Protein AF-A0A0T5P3L6-F1 (afdb_monomer_lite)

Radius of gyration: 23.15 Å; chains: 1; bounding box: 52×33×59 Å

Foldseek 3Di:
DEEEEEAPQQVVVSVVLPHPYYDYLVCLCVCQVDACVRDNALYEYEYQALLSDDLVSVVSNQVRHPPRTYWYHYAQGDTDRQPDPVSSVVVNPDHHDDDPRPDDCSDDDPPPLDDDLVLLQVLLCLLQDPVHDDLLVSQQVSCVSSVHDRPPDDSVVSQVSNCVQQVGSDNHRDPPDPGDDPDDD

pLDDT: mean 84.1, std 12.1, range [36.81, 95.44]

Structure (mmCIF, N/CA/C/O backbone):
data_AF-A0A0T5P3L6-F1
#
_entry.id   AF-A0A0T5P3L6-F1
#
loop_
_atom_site.group_PDB
_atom_site.id
_atom_site.type_symbol
_atom_site.label_atom_id
_atom_site.label_alt_id
_atom_site.label_comp_id
_atom_site.label_asym_id
_atom_site.label_entity_id
_atom_site.label_seq_id
_atom_site.pdbx_PDB_ins_code
_atom_site.Cartn_x
_atom_site.Cartn_y
_atom_site.Cartn_z
_atom_site.occupancy
_atom_site.B_iso_or_equiv
_atom_site.auth_seq_id
_atom_site.auth_comp_id
_atom_site.auth_asym_id
_atom_site.auth_atom_id
_atom_site.pdbx_PDB_model_num
ATOM 1 N N . MET A 1 1 ? -19.491 -0.332 17.779 1.00 87.69 1 MET A N 1
ATOM 2 C CA . MET A 1 1 ? -19.819 -0.760 16.398 1.00 87.69 1 MET A CA 1
ATOM 3 C C . MET A 1 1 ? -18.609 -1.461 15.791 1.00 87.69 1 MET A C 1
ATOM 5 O O . MET A 1 1 ? -17.485 -1.214 16.228 1.00 87.69 1 MET A O 1
ATOM 9 N N . LYS A 1 2 ? -18.815 -2.361 14.823 1.00 92.38 2 LYS A N 1
ATOM 10 C CA . LYS A 1 2 ? -17.726 -3.021 14.079 1.00 92.38 2 LYS A CA 1
ATOM 11 C C . LYS A 1 2 ? -17.604 -2.460 12.664 1.00 92.38 2 LYS A C 1
ATOM 13 O O . LYS A 1 2 ? -18.527 -2.583 11.863 1.00 92.38 2 LYS A O 1
ATOM 18 N N . VAL A 1 3 ? -16.448 -1.892 12.336 1.00 93.44 3 VAL A N 1
ATOM 19 C CA . VAL A 1 3 ? -16.162 -1.278 11.032 1.00 93.44 3 VAL A CA 1
ATOM 20 C C . VAL A 1 3 ? -15.101 -2.092 10.301 1.00 93.44 3 VAL A C 1
ATOM 22 O O . VAL A 1 3 ? -14.010 -2.288 10.811 1.00 93.44 3 VAL A O 1
ATOM 25 N N . GLY A 1 4 ? -15.389 -2.573 9.101 1.00 93.69 4 GLY A N 1
ATOM 26 C CA . GLY A 1 4 ? -14.445 -3.296 8.257 1.00 93.69 4 GLY A CA 1
ATOM 27 C C . GLY A 1 4 ? -13.577 -2.357 7.420 1.00 93.69 4 GLY A C 1
ATOM 28 O O . GLY A 1 4 ? -14.081 -1.402 6.835 1.00 93.69 4 GLY A O 1
ATOM 29 N N . PHE A 1 5 ? -12.290 -2.670 7.295 1.00 94.25 5 PHE A N 1
ATOM 30 C CA . PHE A 1 5 ? -11.368 -2.020 6.367 1.00 94.25 5 PHE A CA 1
ATOM 31 C C . PHE A 1 5 ? -10.631 -3.066 5.521 1.00 94.25 5 PHE A C 1
ATOM 33 O O . PHE A 1 5 ? -9.955 -3.959 6.045 1.00 94.25 5 PHE A O 1
ATOM 40 N N . GLY A 1 6 ? -10.758 -2.960 4.200 1.00 91.38 6 GLY A N 1
ATOM 41 C CA . GLY A 1 6 ? -10.146 -3.892 3.253 1.00 91.38 6 GLY A CA 1
ATOM 42 C C . GLY A 1 6 ? -10.562 -3.612 1.815 1.00 91.38 6 GLY A C 1
ATOM 43 O O . GLY A 1 6 ? -11.371 -2.729 1.554 1.00 91.38 6 GLY A O 1
ATOM 44 N N . THR A 1 7 ? -9.993 -4.333 0.855 1.00 89.50 7 THR A N 1
ATOM 45 C CA . THR A 1 7 ? -10.308 -4.111 -0.566 1.00 89.50 7 THR A CA 1
ATOM 46 C C . THR A 1 7 ? -11.731 -4.553 -0.921 1.00 89.50 7 THR A C 1
ATOM 48 O O . THR A 1 7 ? -12.414 -5.215 -0.134 1.00 89.50 7 THR A O 1
ATOM 51 N N . LYS A 1 8 ? -12.200 -4.203 -2.127 1.00 87.69 8 LYS A N 1
ATOM 52 C CA . LYS A 1 8 ? -13.551 -4.565 -2.592 1.00 87.69 8 LYS A CA 1
ATOM 53 C C . LYS A 1 8 ? -13.766 -6.080 -2.582 1.00 87.69 8 LYS A C 1
ATOM 55 O O . LYS A 1 8 ? -14.837 -6.544 -2.200 1.00 87.69 8 LYS A O 1
ATOM 60 N N . GLU A 1 9 ? -12.729 -6.838 -2.916 1.00 87.25 9 GLU A N 1
ATOM 61 C CA . GLU A 1 9 ? -12.714 -8.303 -2.924 1.00 87.25 9 GLU A CA 1
ATOM 62 C C . GLU A 1 9 ? -12.823 -8.882 -1.504 1.00 87.25 9 GLU A C 1
ATOM 64 O O . GLU A 1 9 ? -13.406 -9.943 -1.305 1.00 87.25 9 GLU A O 1
ATOM 69 N N . GLN A 1 10 ? -12.318 -8.168 -0.494 1.00 89.44 10 GLN A N 1
ATOM 70 C CA . GLN A 1 10 ? -12.342 -8.585 0.914 1.00 89.44 10 GLN A CA 1
ATOM 71 C C . GLN A 1 10 ? -13.664 -8.244 1.621 1.00 89.44 10 GLN A C 1
ATOM 73 O O . GLN A 1 10 ? -13.893 -8.681 2.752 1.00 89.44 10 GLN A O 1
ATOM 78 N N . ARG A 1 11 ? -14.551 -7.475 0.973 1.00 90.44 11 ARG A N 1
ATOM 79 C CA . ARG A 1 11 ? -15.791 -6.966 1.577 1.00 90.44 11 ARG A CA 1
ATOM 80 C C . ARG A 1 11 ? -16.675 -8.075 2.135 1.00 90.44 11 ARG A C 1
ATOM 82 O O . ARG A 1 11 ? -17.164 -7.948 3.253 1.00 90.44 11 ARG A O 1
ATOM 89 N N . ALA A 1 12 ? -16.872 -9.155 1.379 1.00 88.31 12 ALA A N 1
ATOM 90 C CA . ALA A 1 12 ? -17.705 -10.274 1.818 1.00 88.31 12 ALA A CA 1
ATOM 91 C C . ALA A 1 12 ? -17.159 -10.910 3.107 1.00 88.31 12 ALA A C 1
ATOM 93 O O . ALA A 1 12 ? -17.908 -11.113 4.060 1.00 88.31 12 ALA A O 1
ATOM 94 N N . SER A 1 13 ? -15.845 -11.139 3.179 1.00 90.69 13 SER A N 1
ATOM 95 C CA . SER A 1 13 ? -15.189 -11.709 4.359 1.00 90.69 13 SER A CA 1
ATOM 96 C C . SER A 1 13 ? -15.289 -10.799 5.585 1.00 90.69 13 SER A C 1
ATOM 98 O O . SER A 1 13 ? -15.485 -11.288 6.693 1.00 90.69 13 SER A O 1
ATOM 100 N N . LEU A 1 14 ? -15.192 -9.479 5.398 1.00 92.38 14 LEU A N 1
ATOM 101 C CA . LEU A 1 14 ? -15.343 -8.500 6.480 1.00 92.38 14 LEU A CA 1
ATOM 102 C C . LEU A 1 14 ? -16.769 -8.475 7.042 1.00 92.38 14 LEU A C 1
ATOM 104 O O . LEU A 1 14 ? -16.939 -8.452 8.259 1.00 92.38 14 LEU A O 1
ATOM 108 N N . LEU A 1 15 ? -17.784 -8.536 6.175 1.00 92.25 15 LEU A N 1
ATOM 109 C CA . LEU A 1 15 ? -19.184 -8.630 6.602 1.00 92.25 15 LEU A CA 1
ATOM 110 C C . LEU A 1 15 ? -19.449 -9.930 7.373 1.00 92.25 15 LEU A C 1
ATOM 112 O O . LEU A 1 15 ? -20.061 -9.898 8.435 1.00 92.25 15 LEU A O 1
ATOM 116 N N . VAL A 1 16 ? -18.926 -11.065 6.892 1.00 91.12 16 VAL A N 1
ATOM 117 C CA . VAL A 1 16 ? -19.024 -12.361 7.592 1.00 91.12 16 VAL A CA 1
ATOM 118 C C . VAL A 1 16 ? -18.320 -12.326 8.953 1.00 91.12 16 VAL A C 1
ATOM 120 O O . VAL A 1 16 ? -18.801 -12.924 9.911 1.00 91.12 16 VAL A O 1
ATOM 123 N N . ALA A 1 17 ? -17.220 -11.580 9.075 1.00 89.06 17 ALA A N 1
ATOM 124 C CA . ALA A 1 17 ? -16.525 -11.360 10.344 1.00 89.06 17 ALA A CA 1
ATOM 125 C C . ALA A 1 17 ? -17.272 -10.415 11.313 1.00 89.06 17 ALA A C 1
ATOM 127 O O . ALA A 1 17 ? -16.792 -10.157 12.422 1.00 89.06 17 ALA A O 1
ATOM 128 N N . GLY A 1 18 ? -18.445 -9.912 10.918 1.00 91.44 18 GLY A N 1
ATOM 129 C CA . GLY A 1 18 ? -19.315 -9.083 11.745 1.00 91.44 18 GLY A CA 1
ATOM 130 C C . GLY A 1 18 ? -19.090 -7.582 11.590 1.00 91.44 18 GLY A C 1
ATOM 131 O O . GLY A 1 18 ? -19.471 -6.839 12.489 1.00 91.44 18 GLY A O 1
ATOM 132 N N . ALA A 1 19 ? -18.462 -7.124 10.501 1.00 93.00 19 ALA A N 1
ATOM 133 C CA . ALA A 1 19 ? -18.447 -5.702 10.170 1.00 93.00 19 ALA A CA 1
ATOM 134 C C . ALA A 1 19 ? -19.851 -5.234 9.756 1.00 93.00 19 ALA A C 1
ATOM 136 O O . ALA A 1 19 ? -20.479 -5.829 8.883 1.00 93.00 19 ALA A O 1
ATOM 137 N N . GLU A 1 20 ? -20.317 -4.140 10.346 1.00 92.94 20 GLU A N 1
ATOM 138 C CA . GLU A 1 20 ? -21.600 -3.503 10.023 1.00 92.94 20 GLU A CA 1
ATOM 139 C C . GLU A 1 20 ? -21.465 -2.597 8.791 1.00 92.94 20 GLU A C 1
ATOM 141 O O . GLU A 1 20 ? -22.365 -2.503 7.957 1.00 92.94 20 GLU A O 1
ATOM 146 N N . GLN A 1 21 ? -20.296 -1.974 8.638 1.00 91.19 21 GLN A N 1
ATOM 147 C CA . GLN A 1 21 ? -19.938 -1.137 7.500 1.00 91.19 21 GLN A CA 1
ATOM 148 C C . GLN A 1 21 ? -18.528 -1.479 7.029 1.00 91.19 21 GLN A C 1
ATOM 150 O O . GLN A 1 21 ? -17.672 -1.778 7.852 1.00 91.19 21 GLN A O 1
ATOM 155 N N . VAL A 1 22 ? -18.273 -1.435 5.719 1.00 92.00 22 VAL A N 1
ATOM 156 C CA . VAL A 1 22 ? -16.956 -1.743 5.141 1.00 92.00 22 VAL A CA 1
ATOM 157 C C . VAL A 1 22 ? -16.464 -0.577 4.297 1.00 92.00 22 VAL A C 1
ATOM 159 O O . VAL A 1 22 ? -17.182 -0.131 3.403 1.00 92.00 22 VAL A O 1
ATOM 162 N N . TYR A 1 23 ? -15.233 -0.151 4.558 1.00 91.56 23 TYR A N 1
ATOM 163 C CA . TYR A 1 23 ? -14.525 0.906 3.847 1.00 91.56 23 TYR A CA 1
ATOM 164 C C . TYR A 1 23 ? -13.355 0.335 3.045 1.00 91.56 23 TYR A C 1
ATOM 166 O O . TYR A 1 23 ? -12.629 -0.548 3.517 1.00 91.56 23 TYR A O 1
ATOM 174 N N . ALA A 1 24 ? -13.171 0.860 1.837 1.00 89.81 24 ALA A N 1
ATOM 175 C CA . ALA A 1 24 ? -12.059 0.518 0.964 1.00 89.81 24 ALA A CA 1
ATOM 176 C C . ALA A 1 24 ? -10.835 1.415 1.234 1.00 89.81 24 ALA A C 1
ATOM 178 O O . ALA A 1 24 ? -10.962 2.469 1.860 1.00 89.81 24 ALA A O 1
ATOM 179 N N . PRO A 1 25 ? -9.634 1.057 0.735 1.00 88.06 25 PRO A N 1
ATOM 180 C CA . PRO A 1 25 ? -8.458 1.921 0.840 1.00 88.06 25 PRO A CA 1
ATOM 181 C C . PRO A 1 25 ? -8.662 3.336 0.276 1.00 88.06 25 PRO A C 1
ATOM 183 O O . PRO A 1 25 ? -8.084 4.282 0.806 1.00 88.06 25 PRO A O 1
ATOM 186 N N . ASP A 1 26 ? -9.514 3.496 -0.740 1.00 86.19 26 ASP A N 1
ATOM 187 C CA . ASP A 1 26 ? -9.854 4.805 -1.318 1.00 86.19 26 ASP A CA 1
ATOM 188 C C . ASP A 1 26 ? -10.640 5.698 -0.338 1.00 86.19 26 ASP A C 1
ATOM 190 O O . ASP A 1 26 ? -10.560 6.924 -0.416 1.00 86.19 26 ASP A O 1
ATOM 194 N N . ASP A 1 27 ? -11.333 5.097 0.636 1.00 86.31 27 ASP A N 1
ATOM 195 C CA . ASP A 1 27 ? -12.091 5.793 1.681 1.00 86.31 27 ASP A CA 1
ATOM 196 C C . ASP A 1 27 ? -11.218 6.160 2.897 1.00 86.31 27 ASP A C 1
ATOM 198 O O . ASP A 1 27 ? -11.667 6.843 3.820 1.00 86.31 27 ASP A O 1
ATOM 202 N N . LEU A 1 28 ? -9.948 5.740 2.920 1.00 86.38 28 LEU A N 1
ATOM 203 C CA . LEU A 1 28 ? -9.023 5.999 4.027 1.00 86.38 28 LEU A CA 1
ATOM 204 C C . LEU A 1 28 ? -8.916 7.488 4.413 1.00 86.38 28 LEU A C 1
ATOM 206 O O . LEU A 1 28 ? -8.910 7.777 5.613 1.00 86.38 28 LEU A O 1
ATOM 210 N N . PRO A 1 29 ? -8.877 8.460 3.473 1.00 84.88 29 PRO A N 1
ATOM 211 C CA . PRO A 1 29 ? -8.853 9.872 3.839 1.00 84.88 29 PRO A CA 1
ATOM 212 C C . PRO A 1 29 ? -10.062 10.299 4.674 1.00 84.88 29 PRO A C 1
ATOM 214 O O . PRO A 1 29 ? -9.916 11.174 5.521 1.00 84.88 29 PRO A O 1
ATOM 217 N N . PHE A 1 30 ? -11.235 9.695 4.460 1.00 82.56 30 PHE A N 1
ATOM 218 C CA . PHE A 1 30 ? -12.435 9.985 5.243 1.00 82.56 30 PHE A CA 1
ATOM 219 C C . PHE A 1 30 ? -12.303 9.452 6.675 1.00 82.56 30 PHE A C 1
ATOM 221 O O . PHE A 1 30 ? -12.544 10.198 7.622 1.00 82.56 30 PHE A O 1
ATOM 228 N N . LEU A 1 31 ? -11.820 8.213 6.829 1.00 82.69 31 LEU A N 1
ATOM 229 C CA . LEU A 1 31 ? -11.587 7.580 8.134 1.00 82.69 31 LEU A CA 1
ATOM 230 C C . LEU A 1 31 ? -10.576 8.346 8.995 1.00 82.69 31 LEU A C 1
ATOM 232 O O . LEU A 1 31 ? -10.747 8.452 10.206 1.00 82.69 31 LEU A O 1
ATOM 236 N N . VAL A 1 32 ? -9.523 8.875 8.367 1.00 83.75 32 VAL A N 1
ATOM 237 C CA . VAL A 1 32 ? -8.414 9.540 9.065 1.00 83.75 32 VAL A CA 1
ATOM 238 C C . VAL A 1 32 ? -8.688 11.022 9.322 1.00 83.75 32 VAL A C 1
ATOM 240 O O . VAL A 1 32 ? -8.286 11.536 10.360 1.00 83.75 32 VAL A O 1
ATOM 243 N N . LYS A 1 33 ? -9.337 11.736 8.389 1.00 79.69 33 LYS A N 1
ATOM 244 C CA . LYS A 1 33 ? -9.581 13.186 8.530 1.00 79.69 33 LYS A CA 1
ATOM 245 C C . LYS A 1 33 ? -10.788 13.521 9.396 1.00 79.69 33 LYS A C 1
ATOM 247 O O . LYS A 1 33 ? -10.830 14.618 9.944 1.00 79.69 33 LYS A O 1
ATOM 252 N N . TYR A 1 34 ? -11.753 12.611 9.501 1.00 76.00 34 TYR A N 1
ATOM 253 C CA . TYR A 1 34 ? -12.974 12.814 10.282 1.00 76.00 34 TYR A CA 1
ATOM 254 C C . TYR A 1 34 ? -13.167 11.698 11.318 1.00 76.00 34 TYR A C 1
ATOM 256 O O . TYR A 1 34 ? -14.195 11.007 11.309 1.00 76.00 34 TYR A O 1
ATOM 264 N N . PRO A 1 35 ? -12.181 11.484 12.208 1.00 66.25 35 PRO A N 1
ATOM 265 C CA . PRO A 1 35 ? -12.314 10.471 13.235 1.00 66.25 35 PRO A CA 1
ATOM 266 C C . PRO A 1 35 ? -13.403 10.911 14.236 1.00 66.25 35 PRO A C 1
ATOM 268 O O . PRO A 1 35 ? -13.593 12.102 14.478 1.00 66.25 35 PRO A O 1
ATOM 271 N N . GLY A 1 36 ? -14.206 9.968 14.730 1.00 64.56 36 GLY A N 1
ATOM 272 C CA . GLY A 1 36 ? -15.430 10.224 15.508 1.00 64.56 36 GLY A CA 1
ATOM 273 C C . GLY A 1 36 ? -16.729 10.223 14.686 1.00 64.56 36 GLY A C 1
ATOM 274 O O . GLY A 1 36 ? -17.794 9.895 15.209 1.00 64.56 36 GLY A O 1
ATOM 275 N N . LEU A 1 37 ? -16.674 10.508 13.380 1.00 72.62 37 LEU A N 1
ATOM 276 C CA . LEU A 1 37 ? -17.833 10.336 12.491 1.00 72.62 37 LEU A CA 1
ATOM 277 C C . LEU A 1 37 ? -17.908 8.908 11.952 1.00 72.62 37 LEU A C 1
ATOM 279 O O . LEU A 1 37 ? -18.964 8.279 12.036 1.00 72.62 37 LEU A O 1
ATOM 283 N N . ALA A 1 38 ? -16.785 8.410 11.429 1.00 79.62 38 ALA A N 1
ATOM 284 C CA . ALA A 1 38 ? -16.701 7.097 10.793 1.00 79.62 38 ALA A CA 1
ATOM 285 C C . ALA A 1 38 ? -16.290 5.969 11.753 1.00 79.62 38 ALA A C 1
ATOM 287 O O . ALA A 1 38 ? -16.746 4.839 11.606 1.00 79.62 38 ALA A O 1
ATOM 288 N N . ILE A 1 39 ? -15.422 6.281 12.719 1.00 86.06 39 ILE A N 1
ATOM 289 C CA . ILE A 1 39 ? -14.948 5.372 13.769 1.00 86.06 39 ILE A CA 1
ATOM 290 C C . ILE A 1 39 ? -15.011 6.154 15.075 1.00 86.06 39 ILE A C 1
ATOM 292 O O . ILE A 1 39 ? -14.382 7.207 15.182 1.00 86.06 39 ILE A O 1
ATOM 296 N N . ARG A 1 40 ? -15.801 5.674 16.030 1.00 85.44 40 ARG A N 1
ATOM 297 C CA . ARG A 1 40 ? -16.042 6.310 17.329 1.00 85.44 40 ARG A CA 1
ATOM 298 C C . ARG A 1 40 ? -15.265 5.611 18.431 1.00 85.44 40 ARG A C 1
ATOM 300 O O . ARG A 1 40 ? -14.792 4.488 18.271 1.00 85.44 40 ARG A O 1
ATOM 307 N N . ASP A 1 41 ? -15.164 6.280 19.569 1.00 85.88 41 ASP A N 1
ATOM 308 C CA . ASP A 1 41 ? -14.640 5.655 20.775 1.00 85.88 41 ASP A CA 1
ATOM 309 C C . ASP A 1 41 ? -15.463 4.407 21.152 1.00 85.88 41 ASP A C 1
ATOM 311 O O . ASP A 1 41 ? -16.692 4.405 21.044 1.00 85.88 41 ASP A O 1
ATOM 315 N N . GLY A 1 42 ? -14.779 3.328 21.538 1.00 86.25 42 GLY A N 1
ATOM 316 C CA . GLY A 1 42 ? -15.381 2.011 21.775 1.00 86.25 42 GLY A CA 1
ATOM 317 C C . GLY A 1 42 ? -15.697 1.187 20.515 1.00 86.25 42 GLY A C 1
ATOM 318 O O . GLY A 1 42 ? -16.191 0.060 20.631 1.00 86.25 42 GLY A O 1
ATOM 319 N N . ASP A 1 43 ? -15.418 1.694 19.309 1.00 91.00 43 ASP A N 1
ATOM 320 C CA . ASP A 1 43 ? -15.558 0.907 18.082 1.00 91.00 43 ASP A CA 1
ATOM 321 C C . ASP A 1 43 ? -14.402 -0.077 17.876 1.00 91.00 43 ASP A C 1
ATOM 323 O O . ASP A 1 43 ? -13.285 0.083 18.371 1.00 91.00 43 ASP A O 1
ATOM 327 N N . THR A 1 44 ? -14.681 -1.118 17.091 1.00 93.56 44 THR A N 1
ATOM 328 C CA . THR A 1 44 ? -13.678 -2.079 16.631 1.00 93.56 44 THR A CA 1
ATOM 329 C C . THR A 1 44 ? -13.504 -1.976 15.124 1.00 93.56 44 THR A C 1
ATOM 331 O O . THR A 1 44 ? -14.465 -2.158 14.376 1.00 93.56 44 THR A O 1
ATOM 334 N N . VAL A 1 45 ? -12.272 -1.754 14.667 1.00 93.88 45 VAL A N 1
ATOM 335 C CA . VAL A 1 45 ? -11.931 -1.801 13.241 1.00 93.88 45 VAL A CA 1
ATOM 336 C C . VAL A 1 45 ? -11.429 -3.197 12.882 1.00 93.88 45 VAL A C 1
ATOM 338 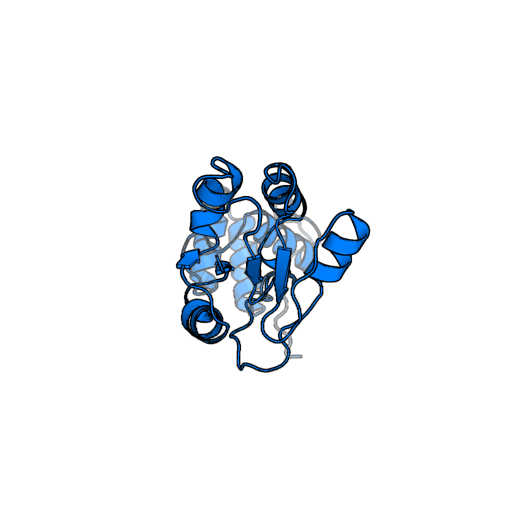O O . VAL A 1 45 ? -10.393 -3.643 13.376 1.00 93.88 45 VAL A O 1
ATOM 341 N N . ILE A 1 46 ? -12.167 -3.897 12.025 1.00 95.12 46 ILE A N 1
ATOM 342 C CA . ILE A 1 46 ? -11.862 -5.241 11.538 1.00 95.12 46 ILE A CA 1
ATOM 343 C C . ILE A 1 46 ? -11.073 -5.139 10.236 1.00 95.12 46 ILE A C 1
ATOM 345 O O . ILE A 1 46 ? -11.505 -4.516 9.270 1.00 95.12 46 ILE A O 1
ATOM 349 N N . PHE A 1 47 ? -9.939 -5.821 10.182 1.00 94.00 47 PHE A N 1
ATOM 350 C CA . PHE A 1 47 ? -9.057 -5.878 9.034 1.00 94.00 47 PHE A CA 1
ATOM 351 C C . PHE A 1 47 ? -9.010 -7.292 8.464 1.00 94.00 47 PHE A C 1
ATOM 353 O O . PHE A 1 47 ? -8.769 -8.273 9.170 1.00 94.00 47 PHE A O 1
ATOM 360 N N . ALA A 1 48 ? -9.150 -7.380 7.146 1.00 89.50 48 ALA A N 1
ATOM 361 C CA . ALA A 1 48 ? -8.735 -8.551 6.383 1.00 89.50 48 ALA A CA 1
ATOM 362 C C . ALA A 1 48 ? -7.202 -8.606 6.293 1.00 89.50 48 ALA A C 1
ATOM 364 O O . ALA A 1 48 ? -6.587 -9.654 6.475 1.00 89.50 48 ALA A O 1
ATOM 365 N N . GLN A 1 49 ? -6.590 -7.442 6.060 1.00 89.12 49 GLN A N 1
ATOM 366 C CA . GLN A 1 49 ? -5.152 -7.277 5.944 1.00 89.12 49 GLN A CA 1
ATOM 367 C C . GLN A 1 49 ? -4.713 -5.942 6.564 1.00 89.12 49 GLN A C 1
ATOM 369 O O . GLN A 1 49 ? -4.722 -4.910 5.889 1.00 89.12 49 GLN A O 1
ATOM 374 N N . PRO A 1 50 ? -4.277 -5.948 7.835 1.00 90.62 50 PRO A N 1
ATOM 375 C CA . PRO A 1 50 ? -3.811 -4.749 8.537 1.00 90.62 50 PRO A CA 1
ATOM 376 C C . PRO A 1 50 ? -2.741 -3.946 7.790 1.00 90.62 50 PRO A C 1
ATOM 378 O O . PRO A 1 50 ? -2.695 -2.721 7.868 1.00 90.62 50 PRO A O 1
ATOM 381 N N . GLY A 1 51 ? -1.881 -4.633 7.029 1.00 88.25 51 GLY A N 1
ATOM 382 C CA . GLY A 1 51 ? -0.809 -4.015 6.251 1.00 88.25 51 GLY A CA 1
ATOM 383 C C . GLY A 1 51 ? -1.269 -3.061 5.141 1.00 88.25 51 GLY A C 1
ATOM 384 O O . GLY A 1 51 ? -0.435 -2.303 4.650 1.00 88.25 51 GLY A O 1
ATOM 385 N N . LEU A 1 52 ? -2.555 -3.069 4.759 1.00 86.75 52 LEU A N 1
ATOM 386 C CA . LEU A 1 52 ? -3.135 -2.104 3.812 1.00 86.75 52 LEU A CA 1
ATOM 387 C C . LEU A 1 52 ? -3.139 -0.674 4.366 1.00 86.75 52 LEU A C 1
ATOM 389 O O . LEU A 1 52 ? -3.025 0.280 3.600 1.00 86.75 52 LEU A O 1
ATOM 393 N N . MET A 1 53 ? -3.246 -0.521 5.687 1.00 89.50 53 MET A N 1
ATOM 394 C CA . MET A 1 53 ? -3.231 0.777 6.353 1.00 89.50 53 MET A CA 1
ATOM 395 C C . MET A 1 53 ? -1.814 1.096 6.850 1.00 89.50 53 MET A C 1
ATOM 397 O O . MET A 1 53 ? -1.093 0.234 7.381 1.00 89.50 53 MET A O 1
ATOM 401 N N . LYS A 1 54 ? -1.371 2.346 6.666 1.00 89.69 54 LYS A N 1
ATOM 402 C CA . LYS A 1 54 ? -0.074 2.777 7.199 1.00 89.69 54 LYS A CA 1
ATOM 403 C C . LYS A 1 54 ? -0.164 2.900 8.713 1.00 89.69 54 LYS A C 1
ATOM 405 O O . LYS A 1 54 ? -1.203 3.250 9.261 1.00 89.69 54 LYS A O 1
ATOM 410 N N . LYS A 1 55 ? 0.970 2.688 9.386 1.00 89.62 55 LYS A N 1
ATOM 411 C CA . LYS A 1 55 ? 1.062 2.846 10.843 1.00 89.62 55 LYS A CA 1
ATOM 412 C C . LYS A 1 55 ? 0.618 4.248 11.290 1.00 89.62 55 LYS A C 1
ATOM 414 O O . LYS A 1 55 ? -0.140 4.344 12.239 1.00 89.62 55 LYS A O 1
ATOM 419 N N . SER A 1 56 ? 1.034 5.297 10.571 1.00 88.12 56 SER A N 1
ATOM 420 C CA . SER A 1 56 ? 0.639 6.686 10.852 1.00 88.12 56 SER A CA 1
ATOM 421 C C . SER A 1 56 ? -0.875 6.876 10.873 1.00 88.12 56 SER A C 1
ATOM 423 O O . SER A 1 56 ? -1.397 7.533 11.763 1.00 88.12 56 SER A O 1
ATOM 425 N N . ASP A 1 57 ? -1.570 6.259 9.920 1.00 90.06 57 ASP A N 1
ATOM 426 C CA . ASP A 1 57 ? -3.013 6.413 9.747 1.00 90.06 57 ASP A CA 1
ATOM 427 C C . ASP A 1 57 ? -3.760 5.675 10.868 1.00 90.06 57 ASP A C 1
ATOM 429 O O . ASP A 1 57 ? -4.715 6.201 11.435 1.00 90.06 57 ASP A O 1
ATOM 433 N N . MET A 1 58 ? -3.262 4.496 11.263 1.00 90.62 58 MET A N 1
ATOM 434 C CA . MET A 1 58 ? -3.762 3.767 12.433 1.00 90.62 58 MET A CA 1
ATOM 435 C C . MET A 1 58 ? -3.576 4.572 13.726 1.00 90.62 58 MET A C 1
ATOM 437 O O . MET A 1 58 ? -4.493 4.634 14.539 1.00 90.62 58 MET A O 1
ATOM 441 N N . THR A 1 59 ? -2.420 5.221 13.907 1.00 88.94 59 THR A N 1
ATOM 442 C CA . THR A 1 59 ? -2.166 6.105 15.055 1.00 88.94 59 THR A CA 1
ATOM 443 C C . THR A 1 59 ? -3.135 7.288 15.075 1.00 88.94 59 THR A C 1
ATOM 445 O O . THR A 1 59 ? -3.671 7.609 16.132 1.00 88.94 59 THR A O 1
ATOM 448 N N . SER A 1 60 ? -3.412 7.907 13.922 1.00 87.19 60 SER A N 1
ATOM 449 C CA . SER A 1 60 ? -4.396 8.991 13.825 1.00 87.19 60 SER A CA 1
ATOM 450 C C . SER A 1 60 ? -5.801 8.538 14.221 1.00 87.19 60 SER A C 1
ATOM 452 O O . SER A 1 60 ? -6.471 9.249 14.963 1.00 87.19 60 SER A O 1
ATOM 454 N N . ILE A 1 61 ? -6.229 7.343 13.802 1.00 87.56 61 ILE A N 1
ATOM 455 C CA . ILE A 1 61 ? -7.524 6.780 14.214 1.00 87.56 61 ILE A CA 1
ATOM 456 C C . ILE A 1 61 ? -7.565 6.586 15.734 1.00 87.56 61 ILE A C 1
ATOM 458 O O . ILE A 1 61 ? -8.501 7.042 16.381 1.00 87.56 61 ILE A O 1
ATOM 462 N N . LEU A 1 62 ? -6.535 5.963 16.315 1.00 87.00 62 LEU A N 1
ATOM 463 C CA . LEU A 1 62 ? -6.465 5.715 17.760 1.00 87.00 62 LEU A CA 1
ATOM 464 C C . LEU A 1 62 ? -6.456 7.004 18.591 1.00 87.00 62 LEU A C 1
ATOM 466 O O . LEU A 1 62 ? -6.987 7.013 19.696 1.00 87.00 62 LEU A O 1
ATOM 470 N N . SER A 1 63 ? -5.883 8.089 18.062 1.00 82.12 63 SER A N 1
ATOM 471 C CA . SER A 1 63 ? -5.814 9.381 18.758 1.00 82.12 63 SER A CA 1
ATOM 472 C C . SER A 1 63 ? -7.175 10.040 19.002 1.00 82.12 63 SER A C 1
ATOM 474 O O . SER A 1 63 ? -7.260 10.972 19.792 1.00 82.12 63 SER A O 1
ATOM 476 N N . ALA A 1 64 ? -8.233 9.554 18.348 1.00 75.56 64 ALA A N 1
ATOM 477 C CA . ALA A 1 64 ? -9.593 10.053 18.520 1.00 75.56 64 ALA A CA 1
ATOM 478 C C . ALA A 1 64 ? -10.404 9.320 19.601 1.00 75.56 64 ALA A C 1
ATOM 480 O O . ALA A 1 64 ? -11.574 9.639 19.802 1.00 75.56 64 ALA A O 1
ATOM 481 N N . ALA A 1 65 ? -9.819 8.326 20.274 1.00 77.44 65 ALA A N 1
ATOM 482 C CA . ALA A 1 65 ? -10.451 7.656 21.405 1.00 77.44 65 ALA A CA 1
ATOM 483 C C . ALA A 1 65 ? -10.232 8.471 22.692 1.00 77.44 65 ALA A C 1
ATOM 485 O O . ALA A 1 65 ? -9.089 8.694 23.090 1.00 77.44 65 ALA A O 1
ATOM 486 N N . GLU A 1 66 ? -11.312 8.905 23.349 1.00 65.62 66 GLU A N 1
ATOM 487 C CA . GLU A 1 66 ? -11.246 9.767 24.542 1.00 65.62 66 GLU A CA 1
ATOM 488 C C . GLU A 1 66 ? -11.334 8.995 25.876 1.00 65.62 66 GLU A C 1
ATOM 490 O O . GLU A 1 66 ? -10.988 9.552 26.918 1.00 65.62 66 GLU A O 1
ATOM 495 N N . GLY A 1 67 ? -11.718 7.708 25.885 1.00 60.03 67 GLY A N 1
ATOM 496 C CA . GLY A 1 67 ? -11.670 6.898 27.114 1.00 60.03 67 GLY A CA 1
ATOM 497 C C . GLY A 1 67 ? -12.016 5.407 27.000 1.00 60.03 67 GLY A C 1
ATOM 498 O O . GLY A 1 67 ? -11.590 4.632 27.855 1.00 60.03 67 GLY A O 1
ATOM 499 N N . GLY A 1 68 ? -12.751 4.979 25.970 1.00 60.91 68 GLY A N 1
ATOM 500 C CA . GLY A 1 68 ? -13.130 3.579 25.720 1.00 60.91 68 GLY A CA 1
ATOM 501 C C . GLY A 1 68 ? -12.103 2.776 24.912 1.00 60.91 68 GLY A C 1
ATOM 502 O O . GLY A 1 68 ? -12.035 1.554 25.039 1.00 60.91 68 GLY A O 1
ATOM 503 N N . GLY A 1 69 ? -11.273 3.463 24.129 1.00 82.25 69 GLY A N 1
ATOM 504 C CA . GLY A 1 69 ? -10.270 2.870 23.254 1.00 82.25 69 GLY A CA 1
ATOM 505 C C . GLY A 1 69 ? -10.891 2.339 21.962 1.00 82.25 69 GLY A C 1
ATOM 506 O O . GLY A 1 69 ? -11.883 1.615 21.969 1.00 82.25 69 GLY A O 1
ATOM 507 N N . ILE A 1 70 ? -10.281 2.668 20.824 1.00 89.50 70 ILE A N 1
ATOM 508 C CA . ILE A 1 70 ? -10.597 2.007 19.555 1.00 89.50 70 ILE A CA 1
ATOM 509 C C . ILE A 1 70 ? -9.803 0.700 19.502 1.00 89.50 70 ILE A C 1
ATOM 511 O O . ILE A 1 70 ? -8.575 0.696 19.628 1.00 89.50 70 ILE A O 1
ATOM 515 N N . ALA A 1 71 ? -10.501 -0.418 19.314 1.00 93.12 71 ALA A N 1
ATOM 516 C CA . ALA A 1 71 ? -9.873 -1.725 19.174 1.00 93.12 71 ALA A CA 1
ATOM 517 C C . ALA A 1 71 ? -9.632 -2.056 17.699 1.00 93.12 71 ALA A C 1
ATOM 519 O O . ALA A 1 71 ? -10.430 -1.723 16.823 1.00 93.12 71 ALA A O 1
ATOM 520 N N . PHE A 1 72 ? -8.550 -2.772 17.414 1.00 94.69 72 PHE A N 1
ATOM 521 C CA . PHE A 1 72 ? -8.284 -3.324 16.092 1.00 94.69 72 PHE A CA 1
ATOM 522 C C . PHE A 1 72 ? -8.376 -4.839 16.124 1.00 94.69 72 PHE A C 1
ATOM 524 O O . PHE A 1 72 ? -7.873 -5.489 17.033 1.00 94.69 72 PHE A O 1
ATOM 531 N N . GLN A 1 73 ? -9.013 -5.415 15.116 1.00 95.44 73 GLN A N 1
ATOM 532 C CA . GLN A 1 73 ? -9.239 -6.847 15.016 1.00 95.44 73 GLN A CA 1
ATOM 533 C C . GLN A 1 73 ? -8.780 -7.333 13.645 1.00 95.44 73 GLN A C 1
ATOM 535 O O . GLN A 1 73 ? -9.070 -6.704 12.635 1.00 95.44 73 GLN A O 1
ATOM 540 N N . VAL A 1 74 ? -8.097 -8.473 13.583 1.00 94.88 74 VAL A N 1
ATOM 541 C CA . VAL A 1 74 ? -7.914 -9.206 12.322 1.00 94.88 74 VAL A CA 1
ATOM 542 C C . VAL A 1 74 ? -8.976 -10.291 12.241 1.00 94.88 74 VAL A C 1
ATOM 544 O O . VAL A 1 74 ? -9.303 -10.901 13.255 1.00 94.88 74 VAL A O 1
ATOM 547 N N . ILE A 1 75 ? -9.514 -10.558 11.051 1.00 92.06 75 ILE A N 1
ATOM 548 C CA . ILE A 1 75 ? -10.491 -11.638 10.843 1.00 92.06 75 ILE A CA 1
ATOM 549 C C . ILE A 1 75 ? -10.006 -12.952 11.491 1.00 92.06 75 ILE A C 1
ATOM 551 O O . ILE A 1 75 ? -8.937 -13.475 11.162 1.00 92.06 75 ILE A O 1
ATOM 555 N N . GLY A 1 76 ? -10.818 -13.500 12.399 1.00 88.94 76 GLY A N 1
ATOM 556 C CA . GLY A 1 76 ? -10.516 -14.736 13.130 1.00 88.94 76 GLY A CA 1
ATOM 557 C C . GLY A 1 76 ? -9.584 -14.569 14.340 1.00 88.94 76 GLY A C 1
ATOM 558 O O . GLY A 1 76 ? -9.163 -15.571 14.913 1.00 88.94 76 GLY A O 1
ATOM 559 N N . HIS A 1 77 ? -9.257 -13.335 14.733 1.00 92.56 77 HIS A N 1
ATOM 560 C CA . HIS A 1 77 ? -8.543 -13.005 15.972 1.00 92.56 77 HIS A CA 1
ATOM 561 C C . HIS A 1 77 ? -9.426 -12.189 16.910 1.00 92.56 77 HIS A C 1
ATOM 563 O O . HIS A 1 77 ? -10.423 -11.604 16.484 1.00 92.56 77 HIS A O 1
ATOM 569 N N . GLU A 1 78 ? -9.026 -12.130 18.176 1.00 92.25 78 GLU A N 1
ATOM 570 C CA . GLU A 1 78 ? -9.647 -11.251 19.165 1.00 92.25 78 GLU A CA 1
ATOM 571 C C . GLU A 1 78 ? -9.278 -9.776 18.913 1.00 92.25 78 GLU A C 1
ATOM 573 O O . GLU A 1 78 ? -8.180 -9.499 18.417 1.00 92.25 78 GLU A O 1
ATOM 578 N N . PRO A 1 79 ? -10.167 -8.817 19.236 1.00 93.12 79 PRO A N 1
ATOM 579 C CA . PRO A 1 79 ? -9.846 -7.394 19.197 1.00 93.12 79 PRO A CA 1
ATOM 580 C C . PRO A 1 79 ? -8.709 -7.029 20.162 1.00 93.12 79 PRO A C 1
ATOM 582 O O . PRO A 1 79 ? -8.649 -7.510 21.292 1.00 93.12 79 PRO A O 1
ATOM 585 N N . VAL A 1 80 ? -7.821 -6.136 19.729 1.00 92.25 80 VAL A N 1
ATOM 586 C CA . VAL A 1 80 ? -6.652 -5.676 20.485 1.00 92.25 80 VAL A CA 1
ATOM 587 C C . VAL A 1 80 ? -6.595 -4.154 20.481 1.00 92.25 80 VAL A C 1
ATOM 589 O O . VAL A 1 80 ? -6.671 -3.517 19.429 1.00 92.25 80 VAL A O 1
ATOM 592 N N . ILE A 1 81 ? -6.387 -3.561 21.655 1.00 90.19 81 ILE A N 1
ATOM 593 C CA . ILE A 1 81 ? -6.068 -2.137 21.776 1.00 90.19 81 ILE A CA 1
ATOM 594 C C . ILE A 1 81 ? -4.567 -1.963 21.539 1.00 90.19 81 ILE A C 1
ATOM 596 O O . ILE A 1 81 ? -3.726 -2.472 22.284 1.00 90.19 81 ILE A O 1
ATOM 600 N N . CYS A 1 82 ? -4.227 -1.252 20.468 1.00 87.00 82 CYS A N 1
ATOM 601 C CA . CYS A 1 82 ? -2.843 -1.011 20.079 1.00 87.00 82 CYS A CA 1
ATOM 602 C C . CYS A 1 82 ? -2.327 0.300 20.693 1.00 87.00 82 CYS A C 1
ATOM 604 O O . CYS A 1 82 ? -2.188 1.302 20.006 1.00 87.00 82 CYS A O 1
ATOM 606 N N . ASP A 1 83 ? -2.019 0.279 21.987 1.00 84.62 83 ASP A N 1
ATOM 607 C CA . ASP A 1 83 ? -1.550 1.439 22.773 1.00 84.62 83 ASP A CA 1
ATOM 608 C C . ASP A 1 83 ? -0.095 1.878 22.510 1.00 84.62 83 ASP A C 1
ATOM 610 O O . ASP A 1 83 ? 0.402 2.823 23.121 1.00 84.62 83 ASP A O 1
ATOM 614 N N . SER A 1 84 ? 0.621 1.184 21.626 1.00 85.69 84 SER A N 1
ATOM 615 C CA . SER A 1 84 ? 2.0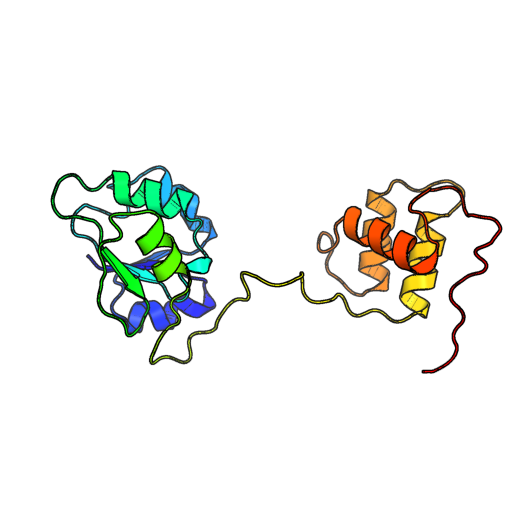39 1.424 21.376 1.00 85.69 84 SER A CA 1
ATOM 616 C C . SER A 1 84 ? 2.434 1.087 19.945 1.00 85.69 84 SER A C 1
ATOM 618 O O . SER A 1 84 ? 1.868 0.211 19.285 1.00 85.69 84 SER A O 1
ATOM 620 N N . ASP A 1 85 ? 3.490 1.750 19.481 1.00 85.81 85 ASP A N 1
ATOM 621 C CA . ASP A 1 85 ? 4.078 1.546 18.157 1.00 85.81 85 ASP A CA 1
ATOM 622 C C . ASP A 1 85 ? 4.537 0.100 17.910 1.00 85.81 85 ASP A C 1
ATOM 624 O O . ASP A 1 85 ? 4.461 -0.400 16.780 1.00 85.81 85 ASP A O 1
ATOM 628 N N . ALA A 1 86 ? 5.003 -0.577 18.962 1.00 88.06 86 ALA A N 1
ATOM 629 C CA . ALA A 1 86 ? 5.397 -1.980 18.913 1.00 88.06 86 ALA A CA 1
ATOM 630 C C . ALA A 1 86 ? 4.182 -2.883 18.657 1.00 88.06 86 ALA A C 1
ATOM 632 O O . ALA A 1 86 ? 4.204 -3.665 17.705 1.00 88.06 86 ALA A O 1
ATOM 633 N N . LYS A 1 87 ? 3.091 -2.700 19.418 1.00 89.19 87 LYS A N 1
ATOM 634 C CA . LYS A 1 87 ? 1.840 -3.447 19.219 1.00 89.19 87 LYS A CA 1
ATOM 635 C C . LYS A 1 87 ? 1.218 -3.170 17.856 1.00 89.19 87 LYS A C 1
ATOM 637 O O . LYS A 1 87 ? 0.798 -4.108 17.191 1.00 89.19 87 LYS A O 1
ATOM 642 N N . LEU A 1 88 ? 1.237 -1.922 17.380 1.00 91.31 88 LEU A N 1
ATOM 643 C CA . LEU A 1 88 ? 0.802 -1.594 16.016 1.00 91.31 88 LEU A CA 1
ATOM 644 C C . LEU A 1 88 ? 1.630 -2.335 14.961 1.00 91.31 88 LEU A C 1
ATOM 646 O O . LEU A 1 88 ? 1.092 -2.843 13.978 1.00 91.31 88 LEU A O 1
ATOM 650 N N . SER A 1 89 ? 2.947 -2.404 15.147 1.00 90.19 89 SER A N 1
ATOM 651 C CA . SER A 1 89 ? 3.839 -3.086 14.206 1.00 90.19 89 SER A CA 1
ATOM 652 C C . SER A 1 89 ? 3.616 -4.598 14.191 1.00 90.19 89 SER A C 1
ATOM 654 O O . SER A 1 89 ? 3.664 -5.208 13.123 1.00 90.19 89 SER A O 1
ATOM 656 N N . GLU A 1 90 ? 3.354 -5.193 15.352 1.00 91.69 90 GLU A N 1
ATOM 657 C CA . GLU A 1 90 ? 3.007 -6.606 15.494 1.00 91.69 90 GLU A CA 1
ATOM 658 C C . GLU A 1 90 ? 1.628 -6.910 14.899 1.00 91.69 90 GLU A C 1
ATOM 660 O O . GLU A 1 90 ? 1.505 -7.794 14.051 1.00 91.69 90 GLU A O 1
ATOM 665 N N . PHE A 1 91 ? 0.615 -6.114 15.249 1.00 93.25 91 PHE A N 1
ATOM 666 C CA . PHE A 1 91 ? -0.734 -6.205 14.698 1.00 93.25 91 PHE A CA 1
ATOM 667 C C . PHE A 1 91 ? -0.718 -6.142 13.169 1.00 93.25 91 PHE A C 1
ATOM 669 O O . PHE A 1 91 ? -1.321 -6.978 12.499 1.00 93.25 91 PHE A O 1
ATOM 676 N N . ARG A 1 92 ? 0.060 -5.215 12.590 1.00 93.25 92 ARG A N 1
ATOM 677 C CA . ARG A 1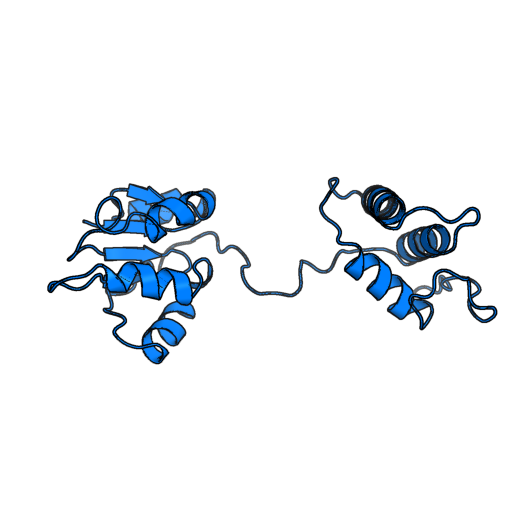 92 ? 0.179 -5.060 11.131 1.00 93.25 92 ARG A CA 1
ATOM 678 C C . ARG A 1 92 ? 0.734 -6.288 10.401 1.00 93.25 92 ARG A C 1
ATOM 680 O O . ARG A 1 92 ? 0.586 -6.379 9.183 1.00 93.25 92 ARG A O 1
ATOM 687 N N . ARG A 1 93 ? 1.378 -7.215 11.117 1.00 89.81 93 ARG A N 1
ATOM 688 C CA . ARG A 1 93 ? 1.931 -8.468 10.576 1.00 89.81 93 ARG A CA 1
ATOM 689 C C . ARG A 1 93 ? 0.988 -9.660 10.734 1.00 89.81 93 ARG A C 1
ATOM 691 O O . ARG A 1 93 ? 1.268 -10.715 10.164 1.00 89.81 93 ARG A O 1
ATOM 698 N N . GLN A 1 94 ? -0.095 -9.518 11.494 1.00 91.69 94 GLN A N 1
ATOM 699 C CA . GLN A 1 94 ? -1.058 -10.593 11.693 1.00 91.69 94 GLN A CA 1
ATOM 700 C C . GLN A 1 94 ? -1.778 -10.935 10.382 1.00 91.69 94 GLN A C 1
ATOM 702 O O . GLN A 1 94 ? -2.068 -10.070 9.553 1.00 91.69 94 GLN A O 1
ATOM 707 N N . LYS A 1 95 ? -2.059 -12.228 10.204 1.00 88.06 95 LYS A N 1
ATOM 708 C CA . LYS A 1 95 ? -2.782 -12.787 9.055 1.00 88.06 95 LYS A CA 1
ATOM 709 C C . LYS A 1 95 ? -4.122 -13.355 9.515 1.00 88.06 95 LYS A C 1
ATOM 711 O O . LYS A 1 95 ? -4.162 -13.885 10.623 1.00 88.06 95 LYS A O 1
ATOM 716 N N . PRO A 1 96 ? -5.185 -13.300 8.700 1.00 88.69 96 PRO A N 1
ATOM 717 C CA . PRO A 1 96 ? -6.482 -13.867 9.060 1.00 88.69 96 PRO A CA 1
ATOM 718 C C . PRO A 1 96 ? -6.390 -15.377 9.329 1.00 88.69 96 PRO A C 1
ATOM 720 O O . PRO A 1 96 ? -5.588 -16.067 8.702 1.00 88.69 96 PRO A O 1
ATOM 723 N N . ARG A 1 97 ? -7.176 -15.886 10.291 1.00 83.50 97 ARG A N 1
ATOM 724 C CA . ARG A 1 97 ? -7.076 -17.287 10.757 1.00 83.50 97 ARG A CA 1
ATOM 725 C C . ARG A 1 97 ? -7.977 -18.283 10.021 1.00 83.50 97 ARG A C 1
ATOM 727 O O . ARG A 1 97 ? -7.636 -19.459 10.004 1.00 83.50 97 ARG A O 1
ATOM 734 N N . THR A 1 98 ? -9.109 -17.861 9.452 1.00 64.75 98 THR A N 1
ATOM 735 C CA . THR A 1 98 ? -10.202 -18.820 9.163 1.00 64.75 98 THR A CA 1
ATOM 736 C C . THR A 1 98 ? -11.136 -18.467 8.000 1.00 64.75 98 THR A C 1
ATOM 738 O O . THR A 1 98 ? -12.222 -19.025 7.900 1.00 64.75 98 THR A O 1
ATOM 741 N N . LEU A 1 99 ? -10.739 -17.592 7.079 1.00 62.28 99 LEU A N 1
ATOM 742 C CA . LEU A 1 99 ? -11.498 -17.348 5.847 1.00 62.28 99 LEU A CA 1
ATOM 743 C C . LEU A 1 99 ? -10.535 -17.414 4.655 1.00 62.28 99 LEU A C 1
ATOM 745 O O . LEU A 1 99 ? -9.393 -16.966 4.789 1.00 62.28 99 LEU A O 1
ATOM 749 N N . ASP A 1 100 ? -10.996 -17.922 3.505 1.00 68.62 100 ASP A N 1
ATOM 750 C CA . ASP A 1 100 ? -10.355 -17.699 2.196 1.00 68.62 100 ASP A CA 1
ATOM 751 C C . ASP A 1 100 ? -10.489 -16.209 1.850 1.00 68.62 100 ASP A C 1
ATOM 753 O O . ASP A 1 100 ? -11.275 -15.780 1.007 1.00 68.62 100 ASP A O 1
ATOM 757 N N . VAL A 1 101 ? -9.782 -15.378 2.612 1.00 71.12 101 VAL A N 1
ATOM 758 C CA . VAL A 1 101 ? -9.743 -13.940 2.412 1.00 71.12 101 VAL A CA 1
ATOM 759 C C . VAL A 1 101 ? -8.811 -13.698 1.233 1.00 71.12 101 VAL A C 1
ATOM 761 O O . VAL A 1 101 ? -7.636 -14.063 1.326 1.00 71.12 101 VAL A O 1
ATOM 764 N N . PRO A 1 102 ? -9.271 -13.063 0.144 1.00 68.75 102 PRO A N 1
ATOM 765 C CA . PRO A 1 102 ? -8.377 -12.682 -0.936 1.00 68.75 102 PRO A CA 1
ATOM 766 C C . PRO A 1 102 ? -7.328 -11.710 -0.382 1.00 68.75 102 PRO A C 1
ATOM 768 O O . PRO A 1 102 ? -7.643 -10.594 0.030 1.00 68.75 102 PRO A O 1
ATOM 771 N N . VAL A 1 103 ? -6.073 -12.153 -0.304 1.00 65.00 103 VAL A N 1
ATOM 772 C CA . VAL A 1 103 ? -4.962 -11.342 0.207 1.00 65.00 103 VAL A CA 1
ATOM 773 C C . VAL A 1 103 ? -4.395 -10.524 -0.943 1.00 65.00 103 VAL A C 1
ATOM 775 O O . VAL A 1 103 ? -3.921 -11.076 -1.935 1.00 65.00 103 VAL A O 1
ATOM 778 N N . VAL A 1 104 ? -4.400 -9.202 -0.799 1.00 66.31 104 VAL A N 1
ATOM 779 C CA . VAL A 1 104 ? -3.774 -8.307 -1.774 1.00 66.31 104 VAL A CA 1
ATOM 780 C C . VAL A 1 104 ? -2.296 -8.195 -1.432 1.00 66.31 104 VAL A C 1
ATOM 782 O O . VAL A 1 104 ? -1.935 -7.921 -0.293 1.00 66.31 104 VAL A O 1
ATOM 785 N N . GLN A 1 105 ? -1.389 -8.394 -2.384 1.00 57.00 105 GLN A N 1
ATOM 786 C CA . GLN A 1 105 ? 0.035 -8.191 -2.105 1.00 57.00 105 GLN A CA 1
ATOM 787 C C . GLN A 1 105 ? 0.315 -6.700 -1.842 1.00 57.00 105 GLN A C 1
ATOM 789 O O . GLN A 1 105 ? 0.415 -5.906 -2.770 1.00 57.00 105 GLN A O 1
ATOM 794 N N . THR A 1 106 ? 0.441 -6.300 -0.570 1.00 53.97 106 THR A N 1
ATOM 795 C CA . THR A 1 106 ? 0.765 -4.909 -0.184 1.00 53.97 106 THR A CA 1
ATOM 796 C C . THR A 1 106 ? 2.259 -4.653 -0.060 1.00 53.97 106 THR A C 1
ATOM 798 O O . THR A 1 106 ? 2.700 -3.507 -0.145 1.00 53.97 106 THR A O 1
ATOM 801 N N . HIS A 1 107 ? 3.051 -5.707 0.140 1.00 42.97 107 HIS A N 1
ATOM 802 C CA . HIS A 1 107 ? 4.502 -5.643 0.235 1.00 42.97 107 HIS A CA 1
ATOM 803 C C . HIS A 1 107 ? 5.132 -6.753 -0.604 1.00 42.97 107 HIS A C 1
ATOM 805 O O . HIS A 1 107 ? 4.925 -7.939 -0.366 1.00 42.97 107 HIS A O 1
ATOM 811 N N . GLY A 1 108 ? 5.903 -6.316 -1.591 1.00 39.72 108 GLY A N 1
ATOM 812 C CA . GLY A 1 108 ? 6.632 -7.119 -2.557 1.00 39.72 108 GLY A CA 1
ATOM 813 C C . GLY A 1 108 ? 7.194 -6.173 -3.611 1.00 39.72 108 GLY A C 1
ATOM 814 O O . GLY A 1 108 ? 6.607 -5.119 -3.872 1.00 39.72 108 GLY A O 1
ATOM 815 N N . ARG A 1 109 ? 8.350 -6.508 -4.195 1.00 39.28 109 ARG A N 1
ATOM 816 C CA . ARG A 1 109 ? 8.807 -5.892 -5.451 1.00 39.28 109 ARG A CA 1
ATOM 817 C C . ARG A 1 109 ? 7.588 -5.882 -6.389 1.00 39.28 109 ARG A C 1
ATOM 819 O O . ARG A 1 109 ? 6.946 -6.934 -6.454 1.00 39.28 109 ARG A O 1
ATOM 826 N N . PRO A 1 110 ? 7.220 -4.751 -7.032 1.00 49.47 110 PRO A N 1
ATOM 827 C CA . PRO A 1 110 ? 6.118 -4.753 -7.996 1.00 49.47 110 PRO A CA 1
ATOM 828 C C . PRO A 1 110 ? 6.289 -5.977 -8.884 1.00 49.47 110 PRO A C 1
ATOM 830 O O . PRO A 1 110 ? 7.440 -6.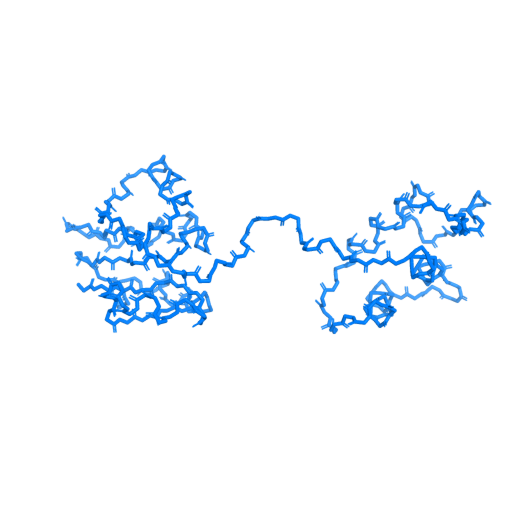259 -9.240 1.00 49.47 110 PRO A O 1
ATOM 833 N N . ALA A 1 111 ? 5.194 -6.723 -9.107 1.00 52.34 111 ALA A N 1
ATOM 834 C CA . ALA A 1 111 ? 5.197 -7.996 -9.826 1.00 52.34 111 ALA A CA 1
ATOM 835 C C . ALA A 1 111 ? 6.254 -7.921 -10.920 1.00 52.34 111 ALA A C 1
ATOM 837 O O . ALA A 1 111 ? 6.195 -6.987 -11.721 1.00 52.34 111 ALA A O 1
ATOM 838 N N . THR A 1 112 ? 7.284 -8.779 -10.847 1.00 67.50 112 THR A N 1
ATOM 839 C CA . THR A 1 112 ? 8.420 -8.709 -11.770 1.00 67.50 112 THR A CA 1
ATOM 840 C C . THR A 1 112 ? 7.834 -8.649 -13.164 1.00 67.50 112 THR A C 1
ATOM 842 O O . THR A 1 112 ? 7.236 -9.626 -13.610 1.00 67.50 112 THR A O 1
ATOM 845 N N . ILE A 1 113 ? 7.920 -7.473 -13.786 1.00 79.81 113 ILE A N 1
ATOM 846 C CA . ILE A 1 113 ? 7.364 -7.251 -15.111 1.00 79.81 113 ILE A CA 1
ATOM 847 C C . ILE A 1 113 ? 8.093 -8.244 -15.997 1.00 79.81 113 ILE A C 1
ATOM 849 O O . ILE A 1 113 ? 9.315 -8.175 -16.125 1.00 79.81 113 ILE A O 1
ATOM 853 N N . GLN A 1 114 ? 7.353 -9.235 -16.482 1.00 82.44 114 GLN A N 1
ATOM 854 C CA . GLN A 1 114 ? 7.909 -10.284 -17.314 1.00 82.44 114 GLN A CA 1
ATOM 855 C C . GLN A 1 114 ? 8.170 -9.674 -18.683 1.00 82.44 114 GLN A C 1
ATOM 857 O O . GLN A 1 114 ? 7.296 -9.032 -19.264 1.00 82.44 114 GLN A O 1
ATOM 862 N N . TYR A 1 115 ? 9.388 -9.841 -19.175 1.00 86.69 115 TYR A N 1
ATOM 863 C CA . TYR A 1 115 ? 9.784 -9.375 -20.491 1.00 86.69 115 TYR A CA 1
ATOM 864 C C . TYR A 1 115 ? 10.802 -10.343 -21.078 1.00 86.69 115 TYR A C 1
ATOM 866 O O . TYR A 1 115 ? 11.600 -10.949 -20.366 1.00 86.69 115 TYR A O 1
ATOM 874 N N . THR A 1 116 ? 10.771 -10.477 -22.394 1.00 88.81 116 THR A N 1
ATOM 875 C CA . THR A 1 116 ? 11.781 -11.202 -23.166 1.00 88.81 116 THR A CA 1
ATOM 876 C C . THR A 1 116 ? 12.983 -10.303 -23.442 1.00 88.81 116 THR A C 1
ATOM 878 O O . THR A 1 116 ? 12.855 -9.076 -23.473 1.00 88.81 116 THR A O 1
ATOM 881 N N . ASP A 1 117 ? 14.143 -10.889 -23.737 1.00 86.62 117 ASP A N 1
ATOM 882 C CA . ASP A 1 117 ? 15.323 -10.108 -24.132 1.00 86.62 117 ASP A CA 1
ATOM 883 C C . ASP A 1 117 ? 15.077 -9.277 -25.400 1.00 86.62 117 ASP A C 1
ATOM 885 O O . ASP A 1 117 ? 15.578 -8.162 -25.515 1.00 86.62 117 ASP A O 1
ATOM 889 N N . LYS A 1 118 ? 14.213 -9.749 -26.310 1.00 86.75 118 LYS A N 1
ATOM 890 C CA . LYS A 1 118 ? 13.779 -8.975 -27.486 1.00 86.75 118 LYS A CA 1
ATOM 891 C C . LYS A 1 118 ? 12.987 -7.725 -27.098 1.00 86.75 118 LYS A C 1
ATOM 893 O O . LYS A 1 118 ? 13.197 -6.661 -27.675 1.00 86.7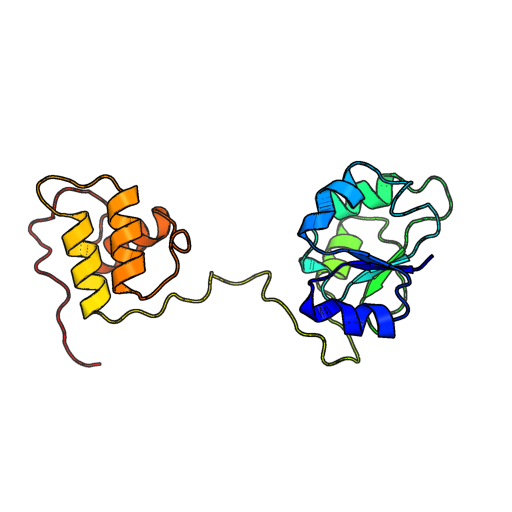5 118 LYS A O 1
ATOM 898 N N . GLN A 1 119 ? 12.088 -7.841 -26.120 1.00 90.62 119 GLN A N 1
ATOM 899 C CA . GLN A 1 119 ? 11.341 -6.693 -25.599 1.00 90.62 119 GLN A CA 1
ATOM 900 C C . GLN A 1 119 ? 12.272 -5.721 -24.868 1.00 90.62 119 GLN A C 1
ATOM 902 O O . GLN A 1 119 ? 12.166 -4.514 -25.072 1.00 90.62 119 GLN A O 1
ATOM 907 N N . ALA A 1 120 ? 13.219 -6.228 -24.076 1.00 89.31 120 ALA A N 1
ATOM 908 C CA . ALA A 1 120 ? 14.217 -5.391 -23.420 1.00 89.31 120 ALA A CA 1
ATOM 909 C C . ALA A 1 120 ? 15.091 -4.634 -24.434 1.00 89.31 120 ALA A C 1
ATOM 911 O O . ALA A 1 120 ? 15.262 -3.424 -24.295 1.00 89.31 120 ALA A O 1
ATOM 912 N N . ASP A 1 121 ? 15.580 -5.305 -25.481 1.00 89.69 121 ASP A N 1
ATOM 913 C CA . ASP A 1 121 ? 16.406 -4.690 -26.528 1.00 89.69 121 ASP A CA 1
ATOM 914 C C . ASP A 1 121 ? 15.640 -3.571 -27.247 1.00 89.69 121 ASP A C 1
ATOM 916 O O . ASP A 1 121 ? 16.158 -2.465 -27.404 1.00 89.69 121 ASP A O 1
ATOM 920 N N . ALA A 1 122 ? 14.368 -3.808 -27.590 1.00 92.12 122 ALA A N 1
ATOM 921 C CA . ALA A 1 122 ? 13.503 -2.800 -28.197 1.00 92.12 122 ALA A CA 1
ATOM 922 C C . ALA A 1 122 ? 13.317 -1.565 -27.293 1.00 92.12 122 ALA A C 1
ATOM 924 O O . ALA A 1 122 ? 13.465 -0.433 -27.756 1.00 92.12 122 ALA A O 1
ATOM 925 N N . ILE A 1 123 ? 13.062 -1.764 -25.995 1.00 93.00 123 ILE A N 1
ATOM 926 C CA . ILE A 1 123 ? 12.902 -0.666 -25.025 1.00 93.00 123 ILE A CA 1
ATOM 927 C C . ILE A 1 123 ? 14.206 0.131 -24.865 1.00 93.00 123 ILE A C 1
ATOM 929 O O . ILE A 1 123 ? 14.184 1.362 -24.791 1.00 93.00 123 ILE A O 1
ATOM 933 N N . ILE A 1 124 ? 15.356 -0.543 -24.830 1.00 92.25 124 ILE A N 1
ATOM 934 C CA . ILE A 1 124 ? 16.659 0.119 -24.686 1.00 92.25 124 ILE A CA 1
ATOM 935 C C . ILE A 1 124 ? 17.025 0.890 -25.964 1.00 92.25 124 ILE A C 1
ATOM 937 O O . ILE A 1 124 ? 17.535 2.011 -25.880 1.00 92.25 124 ILE A O 1
ATOM 941 N N . ARG A 1 125 ? 16.707 0.365 -27.156 1.00 91.56 125 ARG A N 1
ATOM 942 C CA . ARG A 1 125 ? 16.858 1.112 -28.419 1.00 91.56 125 ARG A CA 1
ATOM 943 C C . ARG A 1 125 ? 16.021 2.384 -28.425 1.00 91.56 125 ARG A C 1
ATOM 945 O O . ARG A 1 125 ? 16.516 3.429 -28.835 1.00 91.56 125 ARG A O 1
ATOM 952 N N . GLU A 1 126 ? 14.795 2.314 -27.915 1.00 92.44 126 GLU A N 1
ATOM 953 C CA . GLU A 1 126 ? 13.916 3.476 -27.761 1.00 92.44 126 GLU A CA 1
ATOM 954 C C . GLU A 1 126 ? 14.483 4.519 -26.784 1.00 92.44 126 GLU A C 1
ATOM 956 O O . GLU A 1 126 ? 14.438 5.725 -27.041 1.00 92.44 126 GLU A O 1
ATOM 961 N N . TRP A 1 127 ? 15.105 4.078 -25.687 1.00 92.62 127 TRP A N 1
ATOM 962 C CA . TRP A 1 127 ? 15.782 4.970 -24.741 1.00 92.62 127 TRP A CA 1
ATOM 963 C C . TRP A 1 127 ? 16.929 5.767 -25.387 1.00 92.62 127 TRP A C 1
ATOM 965 O O . TRP A 1 127 ? 17.090 6.969 -25.118 1.00 92.62 127 TRP A O 1
ATOM 975 N N . HIS A 1 128 ? 17.687 5.108 -26.266 1.00 90.56 128 HIS A N 1
ATOM 976 C CA . HIS A 1 128 ? 18.831 5.661 -26.991 1.00 90.56 128 HIS A CA 1
ATOM 977 C C . HIS A 1 128 ? 18.493 6.229 -28.381 1.00 90.56 128 HIS A C 1
ATOM 979 O O . HIS A 1 128 ? 19.406 6.616 -29.112 1.00 90.56 128 HIS A O 1
ATOM 985 N N . ALA A 1 129 ? 17.210 6.301 -28.753 1.00 89.31 129 ALA A N 1
ATOM 986 C CA . ALA A 1 129 ? 16.787 6.772 -30.067 1.00 89.31 129 ALA A CA 1
ATOM 987 C C . ALA A 1 129 ? 17.257 8.209 -30.356 1.00 89.31 129 ALA A C 1
ATOM 989 O O . ALA A 1 129 ? 17.306 9.071 -29.469 1.00 89.31 129 ALA A O 1
ATOM 990 N N . VAL A 1 130 ? 17.573 8.465 -31.627 1.00 85.69 130 VAL A N 1
ATOM 991 C CA . VAL A 1 130 ? 17.921 9.786 -32.159 1.00 85.69 130 VAL A CA 1
ATOM 992 C C . VAL A 1 130 ? 16.928 10.109 -33.286 1.00 85.69 130 VAL A C 1
ATOM 994 O O . VAL A 1 130 ? 16.870 9.342 -34.246 1.00 85.69 130 VAL A O 1
ATOM 997 N N . PRO A 1 131 ? 16.136 11.198 -33.194 1.00 88.00 131 PRO A N 1
ATOM 998 C CA . PRO A 1 131 ? 16.140 12.229 -32.148 1.00 88.00 131 PRO A CA 1
ATOM 999 C C . PRO A 1 131 ? 15.669 11.721 -30.772 1.00 88.00 131 PRO A C 1
ATOM 1001 O O . PRO A 1 131 ? 14.869 10.792 -30.671 1.00 88.00 131 PRO A O 1
ATOM 1004 N N . LYS A 1 132 ? 16.172 12.347 -29.696 1.00 89.44 132 LYS A N 1
ATOM 1005 C CA . LYS A 1 132 ? 15.887 11.934 -28.311 1.00 89.44 132 LYS A CA 1
ATOM 1006 C C . LYS A 1 132 ? 14.413 12.147 -27.967 1.00 89.44 132 LYS A C 1
ATOM 1008 O O . LYS A 1 132 ? 13.950 13.283 -27.920 1.00 89.44 132 LYS A O 1
ATOM 1013 N N . ARG A 1 133 ? 13.715 11.067 -27.616 1.00 87.25 133 ARG A N 1
ATOM 1014 C CA . ARG A 1 133 ? 12.334 11.127 -27.113 1.00 87.25 133 ARG A CA 1
ATOM 1015 C C . ARG A 1 133 ? 12.280 11.486 -25.620 1.00 87.25 133 ARG A C 1
ATOM 1017 O O . ARG A 1 133 ? 13.105 10.981 -24.843 1.00 87.25 133 ARG A O 1
ATOM 1024 N N . PRO A 1 134 ? 11.322 12.311 -25.164 1.00 90.56 134 PRO A N 1
ATOM 1025 C CA . PRO A 1 134 ? 11.074 12.530 -23.743 1.00 90.56 134 PRO A CA 1
ATOM 1026 C C . PRO A 1 134 ? 10.911 11.201 -22.984 1.00 90.56 134 PRO A C 1
ATOM 1028 O O . PRO A 1 134 ? 10.278 10.280 -23.497 1.00 90.56 134 PRO A O 1
ATOM 1031 N N . PRO A 1 135 ? 11.425 11.064 -21.745 1.00 88.62 135 PRO A N 1
ATOM 1032 C CA . PRO A 1 135 ? 11.312 9.815 -20.985 1.00 88.62 135 PRO A CA 1
ATOM 1033 C C . PRO A 1 135 ? 9.876 9.295 -20.832 1.00 88.62 135 PRO A C 1
ATOM 1035 O O . PRO A 1 135 ? 9.669 8.089 -20.822 1.00 88.62 135 PRO A O 1
ATOM 1038 N N . ARG A 1 136 ? 8.885 10.193 -20.752 1.00 89.62 136 ARG A N 1
ATOM 1039 C CA . ARG A 1 136 ? 7.462 9.824 -20.680 1.00 89.62 136 ARG A CA 1
ATOM 1040 C C . ARG A 1 136 ? 6.973 9.101 -21.939 1.00 89.62 136 ARG A C 1
ATOM 1042 O O . ARG A 1 136 ? 6.172 8.184 -21.831 1.00 89.62 136 ARG A O 1
ATOM 1049 N N . GLU A 1 137 ? 7.474 9.481 -23.111 1.00 90.75 137 GLU A N 1
ATOM 1050 C CA . GLU A 1 137 ? 7.131 8.810 -24.369 1.00 90.75 137 GLU A CA 1
ATOM 1051 C C . GLU A 1 137 ? 7.800 7.442 -24.466 1.00 90.75 137 GLU A C 1
ATOM 1053 O O . GLU A 1 137 ? 7.152 6.480 -24.860 1.00 90.75 137 GLU A O 1
ATOM 1058 N N . VAL A 1 138 ? 9.056 7.325 -24.021 1.00 91.88 138 VAL A N 1
ATOM 1059 C CA . VAL A 1 138 ? 9.749 6.027 -23.961 1.00 91.88 138 VAL A CA 1
ATOM 1060 C C . VAL A 1 138 ? 9.013 5.059 -23.031 1.00 91.88 138 VAL A C 1
ATOM 1062 O O . VAL A 1 138 ? 8.864 3.890 -23.366 1.00 91.88 138 VAL A O 1
ATOM 1065 N N . VAL A 1 139 ? 8.508 5.545 -21.892 1.00 92.81 139 VAL A N 1
ATOM 1066 C CA . VAL A 1 139 ? 7.681 4.747 -20.972 1.00 92.81 139 VAL A CA 1
ATOM 1067 C C . VAL A 1 139 ? 6.399 4.271 -21.655 1.00 92.81 139 VAL A C 1
ATOM 1069 O O . VAL A 1 139 ? 6.104 3.084 -21.598 1.00 92.81 139 VAL A O 1
ATOM 1072 N N . LYS A 1 140 ? 5.687 5.154 -22.365 1.00 92.00 140 LYS A N 1
ATOM 1073 C CA . LYS A 1 140 ? 4.469 4.785 -23.101 1.00 92.00 140 LYS A CA 1
ATOM 1074 C C . LYS A 1 140 ? 4.744 3.729 -24.179 1.00 92.00 140 LYS A C 1
ATOM 1076 O O . LYS A 1 140 ? 3.973 2.786 -24.339 1.00 92.00 140 LYS A O 1
ATOM 1081 N N . THR A 1 141 ? 5.857 3.856 -24.899 1.00 91.75 141 THR A N 1
ATOM 1082 C CA . THR A 1 141 ? 6.282 2.845 -25.877 1.00 91.75 141 THR A CA 1
ATOM 1083 C C . THR A 1 141 ? 6.651 1.529 -25.194 1.00 91.75 141 THR A C 1
ATOM 1085 O O . THR A 1 141 ? 6.270 0.468 -25.678 1.00 91.75 141 THR A O 1
ATOM 1088 N N . ALA A 1 142 ? 7.335 1.577 -24.048 1.00 91.94 142 ALA A N 1
ATOM 1089 C CA . ALA A 1 142 ? 7.673 0.390 -23.269 1.00 91.94 142 ALA A CA 1
ATOM 1090 C C . ALA A 1 142 ? 6.425 -0.342 -22.751 1.00 91.94 142 ALA A C 1
ATOM 1092 O O . ALA A 1 142 ? 6.372 -1.564 -22.829 1.00 91.94 142 ALA A O 1
ATOM 1093 N N . GLU A 1 143 ? 5.403 0.384 -22.294 1.00 91.81 143 GLU A N 1
ATOM 1094 C CA . GLU A 1 143 ? 4.102 -0.192 -21.926 1.00 91.81 143 GLU A CA 1
ATOM 1095 C C . GLU A 1 143 ? 3.465 -0.916 -23.117 1.00 91.81 143 GLU A C 1
ATOM 1097 O O . GLU A 1 143 ? 3.048 -2.062 -22.977 1.00 91.81 143 GLU A O 1
ATOM 1102 N N . GLY A 1 144 ? 3.496 -0.309 -24.309 1.00 90.31 144 GLY A N 1
ATOM 1103 C CA . GLY A 1 144 ? 3.018 -0.941 -25.542 1.00 90.31 144 GLY A CA 1
ATOM 1104 C C . GLY A 1 144 ? 3.792 -2.208 -25.928 1.00 90.31 144 GLY A C 1
ATOM 1105 O O . GLY A 1 144 ? 3.180 -3.218 -26.264 1.00 90.31 144 GLY A O 1
ATOM 1106 N N . ILE A 1 145 ? 5.127 -2.193 -25.831 1.00 90.75 145 ILE A N 1
ATOM 1107 C CA . ILE A 1 145 ? 5.994 -3.358 -26.115 1.00 90.75 145 ILE A CA 1
ATOM 1108 C C . ILE A 1 145 ? 5.710 -4.521 -25.151 1.00 90.75 145 ILE A C 1
ATOM 1110 O O . ILE A 1 145 ? 5.829 -5.693 -25.519 1.00 90.75 145 ILE A O 1
ATOM 1114 N N . LEU A 1 146 ? 5.354 -4.196 -23.909 1.00 88.88 146 LEU A N 1
ATOM 1115 C CA . LEU A 1 146 ? 5.107 -5.159 -22.839 1.00 88.88 146 LEU A CA 1
ATOM 1116 C C . LEU A 1 146 ? 3.633 -5.569 -22.717 1.00 88.88 146 LEU A C 1
ATOM 1118 O O . LEU A 1 146 ? 3.322 -6.431 -21.901 1.00 88.88 146 LEU A O 1
ATOM 1122 N N . GLY A 1 147 ? 2.735 -4.983 -23.517 1.00 88.06 147 GLY A N 1
ATOM 1123 C CA . GLY A 1 147 ? 1.296 -5.244 -23.438 1.00 88.06 147 GLY A CA 1
ATOM 1124 C C . GLY A 1 147 ? 0.660 -4.765 -22.127 1.00 88.06 147 GLY A C 1
ATOM 1125 O O . GLY A 1 147 ? -0.302 -5.366 -21.661 1.00 88.06 147 GLY A O 1
ATOM 1126 N N . LEU A 1 148 ? 1.217 -3.719 -21.512 1.00 86.38 148 LEU A N 1
ATOM 1127 C CA . LEU A 1 148 ? 0.746 -3.147 -20.250 1.00 86.38 148 LEU A CA 1
ATOM 1128 C C . LEU A 1 148 ? -0.211 -1.972 -20.487 1.00 86.38 148 LEU A C 1
ATOM 1130 O O . LEU A 1 148 ? -0.122 -1.264 -21.492 1.00 86.38 148 LEU A O 1
ATOM 1134 N N . GLU A 1 149 ? -1.098 -1.724 -19.522 1.00 82.88 149 GLU A N 1
ATOM 1135 C CA . GLU A 1 149 ? -1.958 -0.538 -19.529 1.00 82.88 149 GLU A CA 1
ATOM 1136 C C . GLU A 1 149 ? -1.131 0.748 -19.382 1.00 82.88 149 GLU A C 1
ATOM 1138 O O . GLU A 1 149 ? -0.101 0.777 -18.698 1.00 82.88 149 GLU A O 1
ATOM 1143 N N . THR A 1 150 ? -1.592 1.837 -20.005 1.00 80.31 150 THR A N 1
ATOM 1144 C CA . THR A 1 150 ? -0.895 3.128 -19.934 1.00 80.31 150 THR A CA 1
ATOM 1145 C C . THR A 1 150 ? -0.851 3.658 -18.500 1.00 80.31 150 THR A C 1
ATOM 1147 O O . THR A 1 150 ? -1.888 3.805 -17.860 1.00 80.31 150 THR A O 1
ATOM 1150 N N . GLY A 1 151 ? 0.340 4.010 -18.014 1.00 80.00 151 GLY A N 1
ATOM 1151 C CA . GLY A 1 151 ? 0.565 4.481 -16.644 1.00 80.00 151 GLY A CA 1
ATOM 1152 C C . GLY A 1 151 ? 0.979 3.389 -15.651 1.00 80.00 151 GLY A C 1
ATOM 1153 O O . GLY A 1 151 ? 1.193 3.691 -14.476 1.00 80.00 151 GLY A O 1
ATOM 1154 N N . THR A 1 152 ? 1.134 2.143 -16.107 1.00 83.62 152 THR A N 1
ATOM 1155 C CA . THR A 1 152 ? 1.642 1.027 -15.296 1.00 83.62 152 THR A CA 1
ATOM 1156 C C . THR A 1 152 ? 3.127 1.195 -14.958 1.00 83.62 152 THR A C 1
ATOM 1158 O O . THR A 1 152 ? 3.564 0.880 -13.846 1.00 83.62 152 THR A O 1
ATOM 1161 N N . LEU A 1 153 ? 3.934 1.691 -15.901 1.00 86.94 153 LEU A N 1
ATOM 1162 C CA . LEU A 1 153 ? 5.384 1.798 -15.757 1.00 86.94 153 LEU A CA 1
ATOM 1163 C C . LEU A 1 153 ? 5.818 3.174 -15.250 1.00 86.94 153 LEU A C 1
ATOM 1165 O O . LEU A 1 153 ? 5.339 4.228 -15.660 1.00 86.94 153 LEU A O 1
ATOM 1169 N N . LYS A 1 154 ? 6.838 3.167 -14.387 1.00 89.19 154 LYS A N 1
ATOM 1170 C CA . LYS A 1 154 ? 7.549 4.380 -13.964 1.00 89.19 154 LYS A CA 1
ATOM 1171 C C . LYS A 1 154 ? 8.806 4.568 -14.806 1.00 89.19 154 LYS A C 1
ATOM 1173 O O . LYS A 1 154 ? 9.485 3.602 -15.139 1.00 89.19 154 LYS A O 1
ATOM 1178 N N . THR A 1 155 ? 9.212 5.817 -15.030 1.00 90.25 155 THR A N 1
ATOM 1179 C CA . THR A 1 155 ? 10.486 6.139 -15.701 1.00 90.25 155 THR A CA 1
ATOM 1180 C C . THR A 1 155 ? 11.698 5.490 -15.027 1.00 90.25 155 THR A C 1
ATOM 1182 O O . THR A 1 155 ? 12.654 5.127 -15.707 1.00 90.25 155 THR A O 1
ATOM 1185 N N . SER A 1 156 ? 11.673 5.330 -13.698 1.00 88.88 156 SER A N 1
ATOM 1186 C CA . SER A 1 156 ? 12.739 4.643 -12.958 1.00 88.88 156 SER A CA 1
ATOM 1187 C C . SER A 1 156 ? 12.897 3.189 -13.398 1.00 88.88 156 SER A C 1
ATOM 1189 O O . SER A 1 156 ? 14.020 2.738 -13.551 1.00 88.88 156 SER A O 1
ATOM 1191 N N . TRP A 1 157 ? 11.798 2.495 -13.705 1.00 91.38 157 TRP A N 1
ATOM 1192 C CA . TRP A 1 157 ? 11.846 1.106 -14.154 1.00 91.38 157 TRP A CA 1
ATOM 1193 C C . TRP A 1 157 ? 12.582 0.966 -15.493 1.00 91.38 157 TRP A C 1
ATOM 1195 O O . TRP A 1 157 ? 13.457 0.117 -15.631 1.00 91.38 157 TRP A O 1
ATOM 1205 N N . VAL A 1 158 ? 12.297 1.853 -16.457 1.00 90.56 158 VAL A N 1
ATOM 1206 C CA . VAL A 1 158 ? 13.011 1.878 -17.748 1.00 90.56 158 VAL A CA 1
ATOM 1207 C C . VAL A 1 158 ? 14.494 2.193 -17.541 1.00 90.56 158 VAL A C 1
ATOM 1209 O O . VAL A 1 158 ? 15.347 1.561 -18.154 1.00 90.56 158 VAL A O 1
ATOM 1212 N N . ARG A 1 159 ? 14.833 3.129 -16.643 1.00 91.44 159 ARG A N 1
ATOM 1213 C CA . ARG A 1 159 ? 16.237 3.429 -16.310 1.00 91.44 159 ARG A CA 1
ATOM 1214 C C . ARG A 1 159 ? 16.956 2.226 -15.709 1.00 91.44 159 ARG A C 1
ATOM 1216 O O . ARG A 1 159 ? 18.088 1.964 -16.101 1.00 91.44 159 ARG A O 1
ATOM 1223 N N . ASP A 1 160 ? 16.309 1.507 -14.800 1.00 89.44 160 ASP A N 1
ATOM 1224 C CA . ASP A 1 160 ? 16.871 0.316 -14.161 1.00 89.44 160 ASP A CA 1
ATOM 1225 C C . ASP A 1 160 ? 17.080 -0.811 -15.182 1.00 89.44 160 ASP A C 1
ATOM 1227 O O . ASP A 1 160 ? 18.111 -1.481 -15.154 1.00 89.44 160 ASP A O 1
ATOM 1231 N N . LEU A 1 161 ? 16.154 -0.972 -16.138 1.00 90.44 161 LEU A N 1
ATOM 1232 C CA . LEU A 1 161 ? 16.302 -1.902 -17.259 1.00 90.44 161 LEU A CA 1
ATOM 1233 C C . LEU A 1 161 ? 17.521 -1.553 -18.126 1.00 90.44 161 LEU A C 1
ATOM 1235 O O . LEU A 1 161 ? 18.317 -2.431 -18.450 1.00 90.44 161 LEU A O 1
ATOM 1239 N N . VAL A 1 162 ? 17.695 -0.274 -18.470 1.00 90.56 162 VAL A N 1
ATOM 1240 C CA . VAL A 1 162 ? 18.850 0.182 -19.258 1.00 90.56 162 VAL A CA 1
ATOM 1241 C C . VAL A 1 162 ? 20.144 -0.040 -18.471 1.00 90.56 162 VAL A C 1
ATOM 1243 O O . VAL A 1 162 ? 21.087 -0.604 -19.012 1.00 90.56 162 VAL A O 1
ATOM 1246 N N . ILE A 1 163 ? 20.194 0.299 -17.178 1.00 89.88 163 ILE A N 1
ATOM 1247 C CA . ILE A 1 163 ? 21.372 0.034 -16.331 1.00 89.88 163 ILE A CA 1
ATOM 1248 C C . ILE A 1 163 ? 21.700 -1.461 -16.300 1.00 89.88 163 ILE A C 1
ATOM 1250 O O . ILE A 1 163 ? 22.869 -1.815 -16.423 1.00 89.88 163 ILE A O 1
ATOM 1254 N N . LYS A 1 164 ? 20.688 -2.330 -16.187 1.00 87.12 164 LYS A N 1
ATOM 1255 C CA . LYS A 1 164 ? 20.869 -3.786 -16.129 1.00 87.12 164 LYS A CA 1
ATOM 1256 C C . LYS A 1 164 ? 21.630 -4.337 -17.342 1.00 87.12 164 LYS A C 1
ATOM 1258 O O . LYS A 1 164 ? 22.474 -5.205 -17.158 1.00 87.12 164 LYS A O 1
ATOM 1263 N N . TYR A 1 165 ? 21.336 -3.856 -18.551 1.00 87.50 165 TYR A N 1
ATOM 1264 C CA . TYR A 1 165 ? 21.909 -4.403 -19.794 1.00 87.50 165 TYR A CA 1
ATOM 1265 C C . TYR A 1 165 ? 23.029 -3.551 -20.407 1.00 87.50 165 TYR A C 1
ATOM 1267 O O . TYR A 1 165 ? 23.861 -4.069 -21.144 1.00 87.50 165 TYR A O 1
ATOM 1275 N N . VAL A 1 166 ? 23.055 -2.249 -20.125 1.00 88.00 166 VAL A N 1
ATOM 1276 C CA . VAL A 1 166 ? 23.997 -1.285 -20.720 1.00 88.00 166 VAL A CA 1
ATOM 1277 C C . VAL A 1 166 ? 25.074 -0.852 -19.714 1.00 88.00 166 VAL A C 1
ATOM 1279 O O . VAL A 1 166 ? 26.144 -0.380 -20.102 1.00 88.00 166 VAL A O 1
ATOM 1282 N N . GLY A 1 167 ? 24.806 -0.996 -18.412 1.00 84.44 167 GLY A N 1
ATOM 1283 C CA . GLY A 1 167 ? 25.668 -0.536 -17.318 1.00 84.44 167 GLY A CA 1
ATOM 1284 C C . GLY A 1 167 ? 25.494 0.945 -16.960 1.00 84.44 167 GLY A C 1
ATOM 1285 O O . GLY A 1 167 ? 26.086 1.422 -15.996 1.00 84.44 167 GLY A O 1
ATOM 1286 N N . THR A 1 168 ? 24.676 1.698 -17.703 1.00 85.81 168 THR A N 1
ATOM 1287 C CA . THR A 1 168 ? 24.436 3.128 -17.462 1.00 85.81 168 THR A CA 1
ATOM 1288 C C . THR A 1 168 ? 23.057 3.558 -17.950 1.00 85.81 168 THR A C 1
ATOM 1290 O O . THR A 1 168 ? 22.606 3.110 -18.992 1.00 85.81 168 THR A O 1
ATOM 1293 N N . ALA A 1 169 ? 22.393 4.472 -17.233 1.00 86.12 169 ALA A N 1
ATOM 1294 C CA . ALA A 1 169 ? 21.128 5.083 -17.668 1.00 86.12 169 ALA A CA 1
ATOM 1295 C C . ALA A 1 169 ? 21.329 6.337 -18.542 1.00 86.12 169 ALA A C 1
ATOM 1297 O O . ALA A 1 169 ? 20.378 7.094 -18.764 1.00 86.12 169 ALA A O 1
ATOM 1298 N N . GLN A 1 170 ? 22.553 6.627 -18.993 1.00 89.38 170 GLN A N 1
ATOM 1299 C CA . GLN A 1 170 ? 22.800 7.770 -19.870 1.00 89.38 170 GLN A CA 1
ATOM 1300 C C . GLN A 1 170 ? 21.961 7.664 -21.152 1.00 89.38 170 GLN A C 1
ATOM 1302 O O . GLN A 1 170 ? 21.670 6.580 -21.644 1.00 89.38 170 GLN A O 1
ATOM 1307 N N . ARG A 1 171 ? 21.513 8.809 -21.683 1.00 85.62 171 ARG A N 1
ATOM 1308 C CA . ARG A 1 171 ? 20.698 8.843 -22.914 1.00 85.62 171 ARG A CA 1
ATOM 1309 C C . ARG A 1 171 ? 21.539 8.636 -24.172 1.00 85.62 171 ARG A C 1
ATOM 1311 O O . ARG A 1 171 ? 21.008 8.184 -25.179 1.00 85.62 171 ARG A O 1
ATOM 1318 N N . ALA A 1 172 ? 22.823 8.985 -24.126 1.00 85.62 172 ALA A N 1
ATOM 1319 C CA . ALA A 1 172 ? 23.753 8.667 -25.201 1.00 85.62 172 ALA A CA 1
ATOM 1320 C C . ALA A 1 172 ? 23.998 7.156 -25.218 1.00 85.62 172 ALA A C 1
ATOM 1322 O O . ALA A 1 172 ? 24.189 6.559 -24.159 1.00 85.62 172 ALA A O 1
ATOM 1323 N N . LYS A 1 173 ? 23.940 6.552 -26.407 1.00 84.31 173 LYS A N 1
ATOM 1324 C CA . LYS A 1 173 ? 24.269 5.141 -26.592 1.00 84.31 173 LYS A CA 1
ATOM 1325 C C . LYS A 1 173 ? 25.770 4.952 -26.329 1.00 84.31 173 LYS A C 1
ATOM 1327 O O . LYS A 1 173 ? 26.546 5.641 -26.986 1.00 84.31 173 LYS A O 1
ATOM 1332 N N . PRO A 1 174 ? 26.185 4.063 -25.416 1.00 83.62 174 PRO A N 1
ATOM 1333 C CA . PRO A 1 174 ? 27.600 3.759 -25.239 1.00 83.62 174 PRO A CA 1
ATOM 1334 C C . PRO A 1 174 ? 28.148 2.920 -26.395 1.00 83.62 174 PRO A C 1
ATOM 1336 O O . PRO A 1 174 ? 27.443 2.052 -26.916 1.00 83.62 174 PRO A O 1
ATOM 1339 N N . ASP A 1 175 ? 29.415 3.132 -26.746 1.00 81.19 175 ASP A N 1
ATOM 1340 C CA . ASP A 1 175 ? 30.072 2.440 -27.865 1.00 81.19 175 ASP A CA 1
ATOM 1341 C C . ASP A 1 175 ? 30.198 0.927 -27.634 1.00 81.19 175 ASP A C 1
ATOM 1343 O O . ASP A 1 175 ? 30.177 0.143 -28.580 1.00 81.19 175 ASP A O 1
ATOM 1347 N N . HIS A 1 176 ? 30.268 0.501 -26.368 1.00 79.06 176 HIS A N 1
ATOM 1348 C CA . HIS A 1 176 ? 30.375 -0.909 -25.987 1.00 79.06 176 HIS A CA 1
ATOM 1349 C C . HIS A 1 176 ? 29.050 -1.680 -26.055 1.00 79.06 176 HIS A C 1
ATOM 1351 O O . HIS A 1 176 ? 29.057 -2.900 -25.906 1.00 79.06 176 HIS A O 1
ATOM 1357 N N . TRP A 1 177 ? 27.909 -1.011 -26.258 1.00 82.38 177 TRP A N 1
ATOM 1358 C CA . TRP A 1 177 ? 26.604 -1.676 -26.297 1.00 82.38 177 TRP A CA 1
ATOM 1359 C C . TRP A 1 177 ? 26.120 -1.906 -27.738 1.00 82.38 177 TRP A C 1
ATOM 1361 O O . TRP A 1 177 ? 25.732 -0.974 -28.450 1.00 82.38 177 TRP A O 1
ATOM 1371 N N . ALA A 1 178 ? 26.098 -3.171 -28.170 1.00 80.50 178 ALA A N 1
ATOM 1372 C CA . ALA A 1 178 ? 25.659 -3.587 -29.510 1.00 80.50 178 ALA A CA 1
ATOM 1373 C C . ALA A 1 178 ? 24.211 -4.124 -29.567 1.00 80.50 178 ALA A C 1
ATOM 1375 O O . ALA A 1 178 ? 23.694 -4.385 -30.654 1.00 80.50 178 ALA A O 1
ATOM 1376 N N . GLY A 1 179 ? 23.544 -4.239 -28.417 1.00 81.12 179 GLY A N 1
ATOM 1377 C CA . GLY A 1 179 ? 22.254 -4.914 -28.259 1.00 81.12 179 GLY A CA 1
ATOM 1378 C C . GLY A 1 179 ? 22.344 -6.048 -27.239 1.00 81.12 179 GLY A C 1
ATOM 1379 O O . GLY A 1 179 ? 23.422 -6.335 -26.718 1.00 81.12 179 GLY A O 1
ATOM 1380 N N . ILE A 1 180 ? 21.213 -6.678 -26.933 1.00 82.12 180 ILE A N 1
ATOM 1381 C CA . ILE A 1 180 ? 21.178 -7.878 -26.085 1.00 82.12 180 ILE A CA 1
ATOM 1382 C C . ILE A 1 180 ? 21.377 -9.117 -26.969 1.00 82.12 180 ILE A C 1
ATOM 1384 O O . ILE A 1 180 ? 20.578 -9.369 -27.874 1.00 82.12 180 ILE A O 1
ATOM 1388 N N . SER A 1 181 ? 22.440 -9.890 -26.722 1.00 66.25 181 SER A N 1
ATOM 1389 C CA . SER A 1 181 ? 22.681 -11.167 -27.407 1.00 66.25 181 SER A CA 1
ATOM 1390 C C . SER A 1 181 ? 21.562 -12.151 -27.075 1.00 66.25 181 SER A C 1
ATOM 1392 O O . SER A 1 181 ? 21.331 -12.470 -25.914 1.00 66.25 181 SER A O 1
ATOM 1394 N N . THR A 1 182 ? 20.863 -12.629 -28.102 1.00 54.34 182 THR A N 1
ATOM 1395 C CA . THR A 1 182 ? 19.786 -13.620 -27.969 1.00 54.34 182 THR A CA 1
ATOM 1396 C C . THR A 1 182 ? 20.369 -15.030 -27.988 1.00 54.34 182 THR A C 1
ATOM 1398 O O . THR A 1 182 ? 20.111 -15.801 -28.906 1.00 54.34 182 THR A O 1
ATOM 1401 N N . GLU A 1 183 ? 21.202 -15.369 -27.005 1.00 42.88 183 GLU A N 1
ATOM 1402 C CA . GLU A 1 183 ? 21.558 -16.774 -26.793 1.00 42.88 183 GLU A CA 1
ATOM 1403 C C . GLU A 1 183 ? 20.491 -17.434 -25.907 1.00 42.88 183 GLU A C 1
ATOM 1405 O O . GLU A 1 183 ? 20.107 -16.859 -24.887 1.00 42.88 183 GLU A O 1
ATOM 1410 N N . PRO A 1 184 ? 19.949 -18.597 -26.305 1.00 38.22 184 PRO A N 1
ATOM 1411 C CA . PRO A 1 184 ? 18.947 -19.291 -25.513 1.00 38.22 184 PRO A CA 1
ATOM 1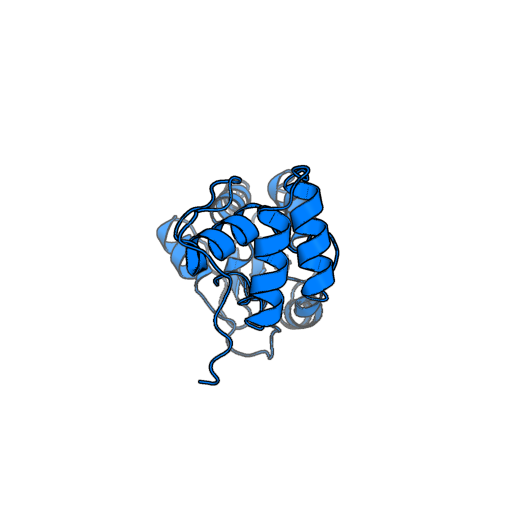412 C C . PRO A 1 184 ? 19.617 -19.891 -24.269 1.00 38.22 184 PRO A C 1
ATOM 1414 O O . PRO A 1 184 ? 20.480 -20.759 -24.393 1.00 38.22 184 PRO A O 1
ATOM 1417 N N . HIS A 1 185 ? 19.210 -19.431 -23.086 1.00 36.81 185 HIS A N 1
ATOM 1418 C CA . HIS A 1 185 ? 19.426 -20.133 -21.820 1.00 36.81 185 HIS A CA 1
ATOM 1419 C C . HIS A 1 185 ? 18.168 -20.899 -21.422 1.00 36.81 185 HIS A C 1
ATOM 1421 O O . HIS A 1 185 ? 17.064 -20.317 -21.543 1.00 36.81 185 HIS A O 1
#

Sequence (185 aa):
MKVGFGTKEQRASLLVAGAEQVYAPDDLPFLVKYPGLAIRDGDTVIFAQPGLMKKSDMTSILSAAEGGGIAFQVIGHEPVICDSDAKLSEFRRQKPRTLDVPVVQTHGRPATIQYTDKQADAIIREWHAVPKRPPREVVKTAEGILGLETGTLKTSWVRDLVIKYVGTAQRAKPDHWAGISTEPH

Organism: NCBI:txid540747

Secondary structure (DSSP, 8-state):
-EEEES-GGGHHHHHHTT-SEEE-GGGHHHHHHSTTTSS-TT-EEEES-GGGS-HHHHHHHHTT-SSS--EEEETTS--B---SHHHHHHHTT---SSS-------SSSS------HHHHHHHHHHHT-SSPPPHHHHHHHHHHHHTPPTT---HHHHHHHHHHHHS---SSPPTT---------